Protein AF-A0A0P8AH97-F1 (afdb_monomer_lite)

pLDDT: mean 89.98, std 9.42, range [43.47, 98.31]

Foldseek 3Di:
DAWPDWDWAQEDAAFDWTKTKTFGDLVDDFAKKKKFKDLQKDWPDWPQWDWDDPDSGIIMTGDGPGGGITMTIIGGHDDPDQKDKMKMKMFTDDPNDTDDIDIDIHMHGYKDKDFPDFDQEWEWEDDPPDIDIDPFGEMEIDTDAAKEKEKAFDPPFPKGWDQDPLVVVLVVQLLVLLLVLLVVCCVVCVVCVVVSVQSNDPPPDPVCVVVVVVVVVVVCVPDVVSVVSSVVSNVVSCVVSVVSCVVQPVVLVVVQVVLCPDPRYHYDDSRIKIKAEQDWTKTWMWMWMAGPVRHTDDIDIHIHTYHYPHTDMDGPSSSYDYDDD

Sequence (325 aa):
MNILKKYLAPWAIPNENIPLNIVWNPNEEIQEIILIKPENLNIKEVFNSSYTIENDTTVKFKNFESNGYFSVELISKEIEKTEKKCDIVLEFKKDNISIEKINLSTKILRPKLELINVPENIKIIKFGDDFKVENPIRLKYKGAGEIYVQAKTSQSSELQIEIPAEISEVLIKFKSDFEMCLEELKPKYPQYEKLFVSLGNEIPSLDNIESELDVYSKIFENDMAFTKDFSEKLTWAITRNYAMLDDYIITPFIEFIRSAPIRAVRLMNPIWHVNFFKAPKFLNLKIEYYDSLNNIYEPLEISTKLSGDIEDTIDLFKLFEWETA

Radius of gyration: 27.91 Å; chains: 1; bounding box: 54×60×76 Å

Structure (mmCIF, N/CA/C/O backbone):
data_AF-A0A0P8AH97-F1
#
_entry.id   AF-A0A0P8AH97-F1
#
loop_
_atom_site.group_PDB
_atom_site.id
_atom_site.type_symbol
_atom_site.label_atom_id
_atom_site.label_alt_id
_atom_site.label_comp_id
_atom_site.label_asym_id
_atom_site.label_entity_id
_atom_site.label_seq_id
_atom_site.pdbx_PDB_ins_code
_atom_site.Cartn_x
_atom_site.Cartn_y
_atom_site.Cartn_z
_atom_site.occupancy
_atom_site.B_iso_or_equiv
_atom_site.auth_seq_id
_atom_site.auth_comp_id
_atom_site.auth_asym_id
_atom_site.auth_atom_id
_atom_site.pdbx_PDB_model_num
ATOM 1 N N . MET A 1 1 ? -28.731 1.853 32.296 1.00 84.19 1 MET A N 1
ATOM 2 C CA . MET A 1 1 ? -28.367 3.189 31.773 1.00 84.19 1 MET A CA 1
ATOM 3 C C . MET A 1 1 ? -28.962 3.337 30.376 1.00 84.19 1 MET A C 1
ATOM 5 O O . MET A 1 1 ? -29.070 2.330 29.686 1.00 84.19 1 MET A O 1
ATOM 9 N N . ASN A 1 2 ? -29.381 4.521 29.929 1.00 90.25 2 ASN A N 1
ATOM 10 C CA . ASN A 1 2 ? -29.916 4.708 28.578 1.00 90.25 2 ASN A CA 1
ATOM 11 C C . ASN A 1 2 ? -28.831 5.177 27.591 1.00 90.25 2 ASN A C 1
ATOM 13 O O . ASN A 1 2 ? -28.490 6.362 27.523 1.00 90.25 2 ASN A O 1
ATOM 17 N N . ILE A 1 3 ? -28.307 4.232 26.806 1.00 94.12 3 ILE A N 1
ATOM 18 C CA . ILE A 1 3 ? -27.361 4.488 25.713 1.00 94.12 3 ILE A CA 1
ATOM 19 C C . ILE A 1 3 ? -28.131 4.918 24.464 1.00 94.12 3 ILE A C 1
ATOM 21 O O . ILE A 1 3 ? -28.921 4.153 23.917 1.00 94.12 3 ILE A O 1
ATOM 25 N N . LEU A 1 4 ? -27.847 6.126 23.979 1.00 95.00 4 LEU A N 1
ATOM 26 C CA . LEU A 1 4 ? -28.491 6.700 22.796 1.00 95.00 4 LEU A CA 1
ATOM 27 C C . LEU A 1 4 ? -27.772 6.294 21.506 1.00 95.00 4 LEU A C 1
ATOM 29 O O . LEU A 1 4 ? -28.410 5.991 20.500 1.00 95.00 4 LEU A O 1
ATOM 33 N N . LYS A 1 5 ? -26.433 6.283 21.526 1.00 96.19 5 LYS A N 1
ATOM 34 C CA . LYS A 1 5 ? -25.607 5.896 20.378 1.00 96.19 5 LYS A CA 1
ATOM 35 C C . LYS A 1 5 ? -24.348 5.191 20.853 1.00 96.19 5 LYS A C 1
ATOM 37 O O . LYS A 1 5 ? -23.717 5.602 21.821 1.00 96.19 5 LYS A O 1
ATOM 42 N N . LYS A 1 6 ? -23.960 4.154 20.121 1.00 96.38 6 LYS A N 1
ATOM 43 C CA . LYS A 1 6 ? -22.669 3.488 20.267 1.00 96.38 6 LYS A CA 1
ATOM 44 C C . LYS A 1 6 ? -22.073 3.249 18.892 1.00 96.38 6 LYS A C 1
ATOM 46 O O . LYS A 1 6 ? -22.785 2.840 17.975 1.00 96.38 6 LYS A O 1
ATOM 51 N N . TYR A 1 7 ? -20.788 3.516 18.754 1.00 97.75 7 TYR A N 1
ATOM 52 C CA . TYR A 1 7 ? -20.044 3.271 17.533 1.00 97.75 7 TYR A CA 1
ATOM 53 C C . TYR A 1 7 ? -18.635 2.820 17.886 1.00 97.75 7 TYR A C 1
ATOM 55 O O . TYR A 1 7 ? -17.970 3.450 18.698 1.00 97.75 7 TYR A O 1
ATOM 63 N N . LEU A 1 8 ? -18.203 1.738 17.257 1.00 98.06 8 LEU A N 1
ATOM 64 C CA . LEU A 1 8 ? -16.821 1.294 17.211 1.00 98.06 8 LEU A CA 1
ATOM 65 C C . LEU A 1 8 ? -16.533 1.008 15.743 1.00 98.06 8 LEU A C 1
ATOM 67 O O . LEU A 1 8 ? -17.352 0.343 15.101 1.00 98.06 8 LEU A O 1
ATOM 71 N N . ALA A 1 9 ? -15.404 1.490 15.223 1.00 97.56 9 ALA A N 1
ATOM 72 C CA . ALA A 1 9 ? -14.989 1.127 13.874 1.00 97.56 9 ALA A CA 1
ATOM 73 C C . ALA A 1 9 ? -14.969 -0.411 13.736 1.00 97.56 9 ALA A C 1
ATOM 75 O O . ALA A 1 9 ? -14.326 -1.092 14.543 1.00 97.56 9 ALA A O 1
ATOM 76 N N . PRO A 1 10 ? -15.710 -0.988 12.771 1.00 96.31 10 PRO A N 1
ATOM 77 C CA . PRO A 1 10 ? -15.924 -2.435 12.701 1.00 96.31 10 PRO A CA 1
ATOM 78 C C . PRO A 1 10 ? -14.649 -3.197 12.335 1.00 96.31 10 PRO A C 1
ATOM 80 O O . PRO A 1 10 ? -14.507 -4.375 12.669 1.00 96.31 10 PRO A O 1
ATOM 83 N N . TRP A 1 11 ? -13.732 -2.519 11.653 1.00 95.38 11 TRP A N 1
ATOM 84 C CA . TRP A 1 11 ? -12.420 -3.011 11.292 1.00 95.38 11 TRP A CA 1
ATOM 85 C C . TRP A 1 11 ? -11.436 -1.847 11.159 1.00 95.38 11 TRP A C 1
ATOM 87 O O . TRP A 1 11 ? -11.860 -0.695 11.078 1.00 95.38 11 TRP A O 1
ATOM 97 N N . ALA A 1 12 ? -10.150 -2.179 11.157 1.00 94.38 12 ALA A N 1
ATOM 98 C CA . ALA A 1 12 ? -9.035 -1.277 10.901 1.00 94.38 12 ALA A CA 1
ATOM 99 C C . ALA A 1 12 ? -7.811 -2.078 10.435 1.00 94.38 12 ALA A C 1
ATOM 101 O O . ALA A 1 12 ? -7.717 -3.276 10.723 1.00 94.38 12 ALA A O 1
ATOM 102 N N . ILE A 1 13 ? -6.866 -1.436 9.759 1.00 92.25 13 ILE A N 1
ATOM 103 C CA . ILE A 1 13 ? -5.518 -1.988 9.550 1.00 92.25 13 ILE A CA 1
ATOM 104 C C . ILE A 1 13 ? -4.581 -1.596 10.714 1.00 92.25 13 ILE A C 1
ATOM 106 O O . ILE A 1 13 ? -4.941 -0.746 11.539 1.00 92.25 13 ILE A O 1
ATOM 110 N N . PRO A 1 14 ? -3.399 -2.229 10.868 1.00 92.38 14 PRO A N 1
ATOM 111 C CA . PRO A 1 14 ? -2.414 -1.806 11.859 1.00 92.38 14 PRO A CA 1
ATOM 112 C C . PRO A 1 14 ? -2.127 -0.306 11.783 1.00 92.38 14 PRO A C 1
ATOM 114 O O . PRO A 1 14 ? -2.090 0.274 10.702 1.00 92.38 14 PRO A O 1
ATOM 117 N N . ASN A 1 15 ? -1.933 0.329 12.937 1.00 92.69 15 ASN A N 1
ATOM 118 C CA . ASN A 1 15 ? -1.683 1.767 13.062 1.00 92.69 15 ASN A CA 1
ATOM 119 C C . ASN A 1 15 ? -2.793 2.719 12.559 1.00 92.69 15 ASN A C 1
ATOM 121 O O . ASN A 1 15 ? -2.646 3.934 12.681 1.00 92.69 15 ASN A O 1
ATOM 125 N N . GLU A 1 16 ? -3.930 2.208 12.081 1.00 94.31 16 GLU A N 1
ATOM 126 C CA . GLU A 1 16 ? -5.110 3.023 11.781 1.00 94.31 16 GLU A CA 1
ATOM 127 C C . GLU A 1 16 ? -5.851 3.414 13.071 1.00 94.31 16 GLU A C 1
ATOM 129 O O . GLU A 1 16 ? -5.896 2.646 14.042 1.00 94.31 16 GLU A O 1
ATOM 134 N N . ASN A 1 17 ? -6.459 4.605 13.083 1.00 96.38 17 ASN A N 1
ATOM 135 C CA . ASN A 1 17 ? -7.299 5.032 14.198 1.00 96.38 17 ASN A CA 1
ATOM 136 C C . ASN A 1 17 ? -8.592 4.211 14.223 1.00 96.38 17 ASN A C 1
ATOM 138 O O . ASN A 1 17 ? -9.322 4.114 13.239 1.00 96.38 17 ASN A O 1
ATOM 142 N N . ILE A 1 18 ? -8.923 3.694 15.398 1.00 97.75 18 ILE A N 1
ATOM 143 C CA . ILE A 1 18 ? -10.134 2.932 15.682 1.00 97.75 18 ILE A CA 1
ATOM 144 C C . ILE A 1 18 ? -10.993 3.795 16.612 1.00 97.75 18 ILE A C 1
ATOM 146 O O . ILE A 1 18 ? -10.861 3.708 17.839 1.00 97.75 18 ILE A O 1
ATOM 150 N N . PRO A 1 19 ? -11.859 4.660 16.061 1.00 98.00 19 PRO A N 1
ATOM 151 C CA . PRO A 1 19 ? -12.745 5.492 16.864 1.00 98.00 19 PRO A CA 1
ATOM 152 C C . PRO A 1 19 ? -13.776 4.648 17.622 1.00 98.00 19 PRO A C 1
ATOM 154 O O . PRO A 1 19 ? -14.489 3.824 17.035 1.00 98.00 19 PRO A O 1
ATOM 157 N N . LEU A 1 20 ? -13.890 4.909 18.923 1.00 98.19 20 LEU A N 1
ATOM 158 C CA . LEU A 1 20 ? -14.915 4.385 19.819 1.00 98.19 20 LEU A CA 1
ATOM 159 C C . LEU A 1 20 ? -15.681 5.559 20.435 1.00 98.19 20 LEU A C 1
ATOM 161 O O . LEU A 1 20 ? -15.135 6.306 21.239 1.00 98.19 20 LEU A O 1
ATOM 165 N N . ASN A 1 21 ? -16.957 5.694 20.076 1.00 97.75 21 ASN A N 1
ATOM 166 C CA . ASN A 1 21 ? -17.819 6.802 20.482 1.00 97.75 21 ASN A CA 1
ATOM 167 C C . ASN A 1 21 ? -19.069 6.275 21.183 1.00 97.75 21 ASN A C 1
ATOM 169 O O . ASN A 1 21 ? -19.801 5.455 20.616 1.00 97.75 21 ASN A O 1
ATOM 173 N N . ILE A 1 22 ? -19.361 6.795 22.374 1.00 97.31 22 ILE A N 1
ATOM 174 C CA . ILE A 1 22 ? -20.577 6.484 23.124 1.00 97.31 22 ILE A CA 1
ATOM 175 C C . ILE A 1 22 ? -21.309 7.773 23.490 1.00 97.31 22 ILE A C 1
ATOM 177 O O . ILE A 1 22 ? -20.708 8.743 23.943 1.00 97.31 22 ILE A O 1
ATOM 181 N N . VAL A 1 23 ? -22.628 7.759 23.309 1.00 97.00 23 VAL A N 1
ATOM 182 C CA . VAL A 1 23 ? -23.544 8.831 23.704 1.00 97.00 23 VAL A CA 1
ATOM 183 C C . VAL A 1 23 ? -24.626 8.233 24.592 1.00 97.00 23 VAL A C 1
ATOM 185 O O . VAL A 1 23 ? -25.231 7.215 24.238 1.00 97.00 23 VAL A O 1
ATOM 188 N N . TRP A 1 24 ? -24.906 8.879 25.716 1.00 96.62 24 TRP A N 1
ATOM 189 C CA . TRP A 1 24 ? -25.949 8.482 26.660 1.00 96.62 24 TRP A CA 1
ATOM 190 C C . TRP A 1 24 ? -26.834 9.659 27.043 1.00 96.62 24 TRP A C 1
ATOM 192 O O . TRP A 1 24 ? -26.559 10.805 26.693 1.00 96.62 24 TRP A O 1
ATOM 202 N N . ASN A 1 25 ? -27.927 9.366 27.744 1.00 95.62 25 ASN A N 1
ATOM 203 C CA . ASN A 1 25 ? -28.820 10.392 28.264 1.00 95.62 25 ASN A CA 1
ATOM 204 C C . ASN A 1 25 ? -28.074 11.310 29.259 1.00 95.62 25 ASN A C 1
ATOM 206 O O . ASN A 1 25 ? -27.685 10.826 30.320 1.00 95.62 25 ASN A O 1
ATOM 210 N N . PRO A 1 26 ? -27.931 12.624 28.996 1.00 94.00 26 PRO A N 1
ATOM 211 C CA . PRO A 1 26 ? -27.201 13.541 29.880 1.00 94.00 26 PRO A CA 1
ATOM 212 C C . PRO A 1 26 ? -27.801 13.704 31.285 1.00 94.00 26 PRO A C 1
ATOM 214 O O . PRO A 1 26 ? -27.145 14.250 32.168 1.00 94.00 26 PRO A O 1
ATOM 217 N N . ASN A 1 27 ? -29.036 13.243 31.512 1.00 93.69 27 ASN A N 1
ATOM 218 C CA . ASN A 1 27 ? -29.648 13.206 32.845 1.00 93.69 27 ASN A CA 1
ATOM 219 C C . ASN A 1 27 ? -29.139 12.036 33.708 1.00 93.69 27 ASN A C 1
ATOM 221 O O . ASN A 1 27 ? -29.416 11.984 34.905 1.00 93.69 27 ASN A O 1
ATOM 225 N N . GLU A 1 28 ? -28.422 11.082 33.114 1.00 90.69 28 GLU A N 1
ATOM 226 C CA . GLU A 1 28 ? -27.781 9.985 33.830 1.00 90.69 28 GLU A CA 1
ATOM 227 C C . GLU A 1 28 ? -26.340 10.373 34.160 1.00 90.69 28 GLU A C 1
ATOM 229 O O . GLU A 1 28 ? -25.501 10.566 33.280 1.00 90.69 28 GLU A O 1
ATOM 234 N N . GLU A 1 29 ? -26.065 10.534 35.449 1.00 89.56 29 GLU A N 1
ATOM 235 C CA . GLU A 1 29 ? -24.742 10.892 35.952 1.00 89.56 29 GLU A CA 1
ATOM 236 C C . GLU A 1 29 ? -23.811 9.675 35.965 1.00 89.56 29 GLU A C 1
ATOM 238 O O . GLU A 1 29 ? -24.148 8.632 36.534 1.00 89.56 29 GLU A O 1
ATOM 243 N N . ILE A 1 30 ? -22.629 9.830 35.366 1.00 92.56 30 ILE A N 1
ATOM 244 C CA . ILE A 1 30 ? -21.587 8.802 35.290 1.00 92.56 30 ILE A CA 1
ATOM 245 C C . ILE A 1 30 ? -20.315 9.361 35.900 1.00 92.56 30 ILE A C 1
ATOM 247 O O . ILE A 1 30 ? -19.886 10.461 35.561 1.00 92.56 30 ILE A O 1
ATOM 251 N N . GLN A 1 31 ? -19.701 8.585 36.787 1.00 94.62 31 GLN A N 1
ATOM 252 C CA . GLN A 1 31 ? -18.475 8.990 37.473 1.00 94.62 31 GLN A CA 1
ATOM 253 C C . GLN A 1 31 ? -17.234 8.343 36.858 1.00 94.62 31 GLN A C 1
ATOM 255 O O . GLN A 1 31 ? -16.161 8.945 36.848 1.00 94.62 31 GLN A O 1
ATOM 260 N N . GLU A 1 32 ? -17.367 7.114 36.355 1.00 96.88 32 GLU A N 1
ATOM 261 C CA . GLU A 1 32 ? -16.254 6.354 35.794 1.00 96.88 32 GLU A CA 1
ATOM 262 C C . GLU A 1 32 ? -16.728 5.495 34.617 1.00 96.88 32 GLU A C 1
ATOM 264 O O . GLU A 1 32 ? -17.797 4.881 34.665 1.00 96.88 32 GLU A O 1
ATOM 269 N N . ILE A 1 33 ? -15.904 5.433 33.572 1.00 97.62 33 ILE A N 1
ATOM 270 C CA . ILE A 1 33 ? -15.999 4.421 32.516 1.00 97.62 33 ILE A CA 1
ATOM 271 C C . ILE A 1 33 ? -14.733 3.571 32.584 1.00 97.62 33 ILE A C 1
ATOM 273 O O . ILE A 1 33 ? -13.628 4.108 32.652 1.00 97.62 33 ILE A O 1
ATOM 277 N N . ILE A 1 34 ? -14.881 2.251 32.552 1.00 98.19 34 ILE A N 1
ATOM 278 C CA . ILE A 1 34 ? -13.768 1.305 32.462 1.00 98.19 34 ILE A CA 1
ATOM 279 C C . ILE A 1 34 ? -13.788 0.662 31.082 1.00 98.19 34 ILE A C 1
ATOM 281 O O . ILE A 1 34 ? -14.766 0.022 30.703 1.00 98.19 34 ILE A O 1
ATOM 285 N N . LEU A 1 35 ? -12.692 0.810 30.347 1.00 98.31 35 LEU A N 1
ATOM 286 C CA . LEU A 1 35 ? -12.433 0.103 29.102 1.00 98.31 35 LEU A CA 1
ATOM 287 C C . LEU A 1 35 ? -11.550 -1.106 29.380 1.00 98.31 35 LEU A C 1
ATOM 289 O O . LEU A 1 35 ? -10.422 -0.957 29.848 1.00 98.31 35 LEU A O 1
ATOM 293 N N . ILE A 1 36 ? -12.042 -2.283 29.013 1.00 98.31 36 ILE A N 1
ATOM 294 C CA . ILE A 1 36 ? -11.257 -3.511 28.943 1.00 98.31 36 ILE A CA 1
ATOM 295 C C . ILE A 1 36 ? -11.021 -3.810 27.463 1.00 98.31 36 ILE A C 1
ATOM 297 O O . ILE A 1 36 ? -11.970 -3.985 26.695 1.00 98.31 36 ILE A O 1
ATOM 301 N N . LYS A 1 37 ? -9.754 -3.841 27.062 1.00 96.81 37 LYS A N 1
ATOM 302 C CA . LYS A 1 37 ? -9.285 -4.033 25.687 1.00 96.81 37 LYS A CA 1
ATOM 303 C C . LYS A 1 37 ? -8.206 -5.122 25.641 1.00 96.81 37 LYS A C 1
AT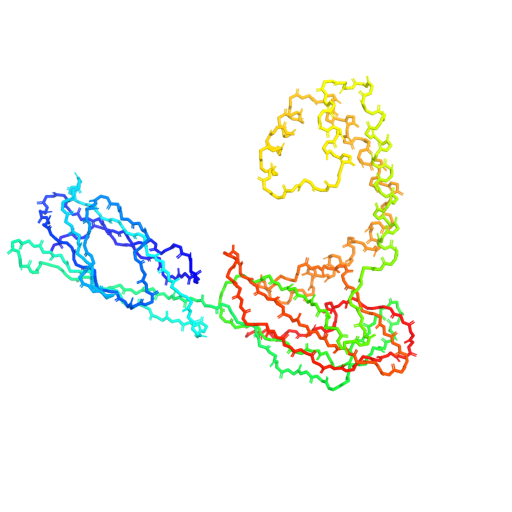OM 305 O O . LYS A 1 37 ? -7.525 -5.341 26.641 1.00 96.81 37 LYS A O 1
ATOM 310 N N . PRO A 1 38 ? -7.991 -5.786 24.495 1.00 95.69 38 PRO A N 1
ATOM 311 C CA . PRO A 1 38 ? -6.844 -6.668 24.331 1.00 95.69 38 PRO A CA 1
ATOM 312 C C . PRO A 1 38 ? -5.535 -5.863 24.284 1.00 95.69 38 PRO A C 1
ATOM 314 O O . PRO A 1 38 ? -5.518 -4.701 23.874 1.00 95.69 38 PRO A O 1
ATOM 317 N N . GLU A 1 39 ? -4.423 -6.507 24.640 1.00 93.00 39 GLU A N 1
ATOM 318 C CA . GLU A 1 39 ? -3.085 -5.891 24.733 1.00 93.00 39 GLU A CA 1
ATOM 319 C C . GLU A 1 39 ? -2.587 -5.271 23.416 1.00 93.00 39 GLU A C 1
ATOM 321 O O . GLU A 1 39 ? -1.776 -4.348 23.414 1.00 93.00 39 GLU A O 1
ATOM 326 N N . ASN A 1 40 ? -3.074 -5.755 22.269 1.00 91.44 40 ASN A N 1
ATOM 327 C CA . ASN A 1 40 ? -2.673 -5.228 20.963 1.00 91.44 40 ASN A CA 1
ATOM 328 C C . ASN A 1 40 ? -3.361 -3.909 20.586 1.00 91.44 40 ASN A C 1
ATOM 330 O O . ASN A 1 40 ? -3.025 -3.358 19.542 1.00 91.44 40 ASN A O 1
ATOM 334 N N . LEU A 1 41 ? -4.313 -3.418 21.383 1.00 95.88 41 LEU A N 1
ATOM 335 C CA . LEU A 1 41 ? -4.916 -2.099 21.205 1.00 95.88 41 LEU A CA 1
ATOM 336 C C . LEU A 1 41 ? -4.342 -1.135 22.233 1.00 95.88 41 LEU A C 1
ATOM 338 O O . LEU A 1 41 ? -4.262 -1.478 23.406 1.00 95.88 41 LEU A O 1
ATOM 342 N N . ASN A 1 42 ? -3.996 0.081 21.830 1.00 96.00 42 ASN A N 1
ATOM 343 C CA . ASN A 1 42 ? -3.519 1.139 22.720 1.00 96.00 42 ASN A CA 1
ATOM 344 C C 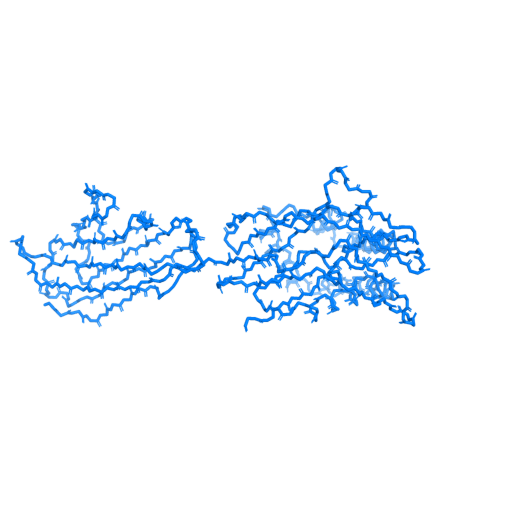. ASN A 1 42 ? -4.420 2.362 22.623 1.00 96.00 42 ASN A C 1
ATOM 346 O O . ASN A 1 42 ? -5.090 2.558 21.613 1.00 96.00 42 ASN A O 1
ATOM 350 N N . ILE A 1 43 ? -4.430 3.171 23.680 1.00 96.69 43 ILE A N 1
ATOM 351 C CA . ILE A 1 43 ? -5.069 4.484 23.641 1.00 96.69 43 ILE A CA 1
ATOM 352 C C . ILE A 1 43 ? -4.163 5.408 22.837 1.00 96.69 43 ILE A C 1
ATOM 354 O O . ILE A 1 43 ? -2.990 5.553 23.180 1.00 96.69 43 ILE A O 1
ATOM 358 N N . LYS A 1 44 ? -4.704 6.007 21.781 1.00 96.56 44 LYS A N 1
ATOM 359 C CA . LYS A 1 44 ? -4.031 7.066 21.035 1.00 96.56 44 LYS A CA 1
ATOM 360 C C . LYS A 1 44 ? -4.433 8.427 21.584 1.00 96.56 44 LYS A C 1
ATOM 362 O O . LYS A 1 44 ? -3.577 9.221 21.954 1.00 96.56 44 LYS A O 1
ATOM 367 N N . GLU A 1 45 ? -5.737 8.659 21.676 1.00 97.25 45 GLU A N 1
ATOM 368 C CA . GLU A 1 45 ? -6.300 9.938 22.092 1.00 97.25 45 GLU A CA 1
ATOM 369 C C . GLU A 1 45 ? -7.614 9.725 22.840 1.00 97.25 45 GLU A C 1
ATOM 371 O O . GLU A 1 45 ? -8.335 8.755 22.600 1.00 97.25 45 GLU A O 1
ATOM 376 N N . VAL A 1 46 ? -7.911 10.618 23.779 1.00 97.31 46 VAL A N 1
ATOM 377 C CA . VAL A 1 46 ? -9.118 10.579 24.604 1.00 97.31 46 VAL A CA 1
ATOM 378 C C . VAL A 1 46 ? -9.766 11.946 24.556 1.00 97.31 46 VAL A C 1
ATOM 380 O O . VAL A 1 46 ? -9.106 12.952 24.796 1.00 97.31 46 VAL A O 1
ATOM 383 N N . PHE A 1 47 ? -11.071 11.968 24.312 1.00 96.50 47 PHE A N 1
ATOM 384 C CA . PHE A 1 47 ? -11.856 13.190 24.289 1.00 96.50 47 PHE A CA 1
ATOM 385 C C . PHE A 1 47 ? -12.844 13.209 25.450 1.00 96.50 47 PHE A C 1
ATOM 387 O O . PHE A 1 47 ? -13.421 12.180 25.821 1.00 96.50 47 PHE A O 1
ATOM 394 N N . ASN A 1 48 ? -13.079 14.407 25.990 1.00 94.75 48 ASN A N 1
ATOM 395 C CA . ASN A 1 48 ? -14.087 14.668 27.016 1.00 94.75 48 ASN A CA 1
ATOM 396 C C . ASN A 1 48 ? -13.860 13.917 28.345 1.00 94.75 48 ASN A C 1
ATOM 398 O O . ASN A 1 48 ? -14.803 13.718 29.106 1.00 94.75 48 ASN A O 1
ATOM 402 N N . SER A 1 49 ? -12.638 13.457 28.630 1.00 96.12 49 SER A N 1
ATOM 403 C CA . SER A 1 49 ? -12.290 12.850 29.920 1.00 96.12 49 SER A CA 1
ATOM 404 C C . SER A 1 49 ? -10.783 12.816 30.160 1.00 96.12 49 SER A C 1
ATOM 406 O O . SER A 1 49 ? -9.982 12.774 29.229 1.00 96.12 49 SER A O 1
ATOM 408 N N . SER A 1 50 ? -10.409 12.764 31.435 1.00 95.81 50 SER A N 1
ATOM 409 C CA . SER A 1 50 ? -9.078 12.329 31.867 1.00 95.81 50 SER A CA 1
ATOM 410 C C . SER A 1 50 ? -9.035 10.806 32.006 1.00 95.81 50 SER A C 1
ATOM 412 O O . SER A 1 50 ? -10.061 10.184 32.301 1.00 95.81 50 SER A O 1
ATOM 414 N N . TYR A 1 51 ? -7.861 10.193 31.841 1.00 97.25 51 TYR A N 1
ATOM 415 C CA . TYR A 1 51 ? -7.726 8.741 31.935 1.00 97.25 51 TYR A CA 1
ATOM 416 C C . TYR A 1 51 ? -6.490 8.291 32.710 1.00 97.25 51 TYR A C 1
ATOM 418 O O . TYR A 1 51 ? -5.484 8.992 32.798 1.00 97.25 51 TYR A O 1
ATOM 426 N N . THR A 1 52 ? -6.576 7.078 33.249 1.00 97.00 52 THR A N 1
ATOM 427 C CA . THR A 1 52 ? -5.469 6.363 33.886 1.00 97.00 52 THR A CA 1
ATOM 428 C C . THR A 1 52 ? -5.436 4.931 33.374 1.00 97.00 52 THR A C 1
ATOM 430 O O . THR A 1 52 ? -6.458 4.240 33.383 1.00 97.00 52 THR A O 1
ATOM 433 N N . ILE A 1 53 ? -4.262 4.475 32.950 1.00 95.56 53 ILE A N 1
ATOM 434 C CA . ILE A 1 53 ? -4.024 3.083 32.564 1.00 95.56 53 ILE A CA 1
ATOM 435 C C . ILE A 1 53 ? -3.726 2.297 33.843 1.00 95.56 53 ILE A C 1
ATOM 437 O O . ILE A 1 53 ? -2.736 2.577 34.514 1.00 95.56 53 ILE A O 1
ATOM 441 N N . GLU A 1 54 ? -4.584 1.341 34.202 1.00 94.31 54 GLU A N 1
ATOM 442 C CA . GLU A 1 54 ? -4.326 0.469 35.358 1.00 94.31 54 GLU A CA 1
ATOM 443 C C . GLU A 1 54 ? -3.350 -0.652 35.008 1.00 94.31 54 GLU A C 1
ATOM 445 O O . GLU A 1 54 ? -2.521 -1.042 35.825 1.00 94.31 54 GLU A O 1
ATOM 450 N N . ASN A 1 55 ? -3.481 -1.188 33.796 1.00 94.44 55 ASN A N 1
ATOM 451 C CA . ASN A 1 55 ? -2.611 -2.197 33.203 1.00 94.44 55 ASN A CA 1
ATOM 452 C C . ASN A 1 55 ? -2.818 -2.213 31.678 1.00 94.44 55 ASN A C 1
ATOM 454 O O . ASN A 1 55 ? -3.669 -1.493 31.152 1.00 94.44 55 ASN A O 1
ATOM 458 N N . ASP A 1 56 ? -2.099 -3.082 30.969 1.00 92.19 56 ASP A N 1
ATOM 459 C CA . ASP A 1 56 ? -2.122 -3.157 29.501 1.00 92.19 56 ASP A CA 1
ATOM 460 C C . ASP A 1 56 ? -3.508 -3.436 28.896 1.00 92.19 56 ASP A C 1
ATOM 462 O O . ASP A 1 56 ? -3.755 -3.129 27.728 1.00 92.19 56 ASP A O 1
ATOM 466 N N . THR A 1 57 ? -4.450 -3.965 29.676 1.00 96.38 57 THR A N 1
ATOM 467 C CA . THR A 1 57 ? -5.801 -4.310 29.208 1.00 96.38 57 THR A CA 1
ATOM 468 C C . THR A 1 57 ? -6.889 -3.396 29.753 1.00 96.38 57 THR A C 1
ATOM 470 O O . THR A 1 57 ? -7.970 -3.349 29.178 1.00 96.38 57 THR A O 1
ATOM 473 N N . THR A 1 58 ? -6.632 -2.658 30.835 1.00 97.75 58 THR A N 1
ATOM 474 C CA . THR A 1 58 ? -7.668 -1.931 31.580 1.00 97.75 58 THR A CA 1
ATOM 475 C C . THR A 1 58 ? -7.338 -0.448 31.690 1.00 97.75 58 THR A C 1
ATOM 477 O O . THR A 1 58 ? -6.299 -0.062 32.228 1.00 97.75 58 THR A O 1
ATOM 480 N N . VAL A 1 59 ? -8.255 0.395 31.215 1.00 97.94 59 VAL A N 1
ATOM 481 C CA . VAL A 1 59 ? -8.144 1.858 31.256 1.00 97.94 59 VAL A CA 1
ATOM 482 C C . VAL A 1 59 ? -9.378 2.442 31.930 1.00 97.94 59 VAL A C 1
ATOM 484 O O . VAL A 1 59 ? -10.503 2.058 31.612 1.00 97.94 59 VAL A O 1
ATOM 487 N N . LYS A 1 60 ? -9.172 3.379 32.853 1.00 98.06 60 LYS A N 1
ATOM 488 C CA . LYS A 1 60 ? -10.241 4.090 33.559 1.00 98.06 60 LYS A CA 1
ATOM 489 C C . LYS A 1 60 ? -10.332 5.527 33.080 1.00 98.06 60 LYS A C 1
ATOM 491 O O . LYS A 1 60 ? -9.307 6.195 32.983 1.00 98.06 60 LYS A O 1
ATOM 496 N N . PHE A 1 61 ? -11.551 6.001 32.861 1.00 97.75 61 PHE A N 1
ATOM 497 C CA . PHE A 1 61 ? -11.864 7.362 32.434 1.00 97.75 61 PHE A CA 1
ATOM 498 C C . PHE A 1 61 ? -12.714 8.058 33.492 1.00 97.75 61 PHE A C 1
ATOM 500 O O . PHE A 1 61 ? -13.683 7.476 33.985 1.00 97.75 61 PHE A O 1
ATOM 507 N N . LYS A 1 62 ? -12.334 9.289 33.846 1.00 96.25 62 LYS A N 1
ATOM 508 C CA . LYS A 1 62 ? -12.962 10.127 34.883 1.00 96.25 62 LYS A CA 1
ATOM 509 C C . LYS A 1 62 ? -12.918 11.603 34.496 1.00 96.25 62 LYS A C 1
ATOM 511 O O . LYS A 1 62 ? -12.218 11.981 33.558 1.00 96.25 62 LYS A O 1
ATOM 516 N N . ASN A 1 63 ? -13.578 12.442 35.297 1.00 94.56 63 ASN A N 1
ATOM 517 C CA . ASN A 1 63 ? -13.600 13.901 35.142 1.00 94.56 63 ASN A CA 1
ATOM 518 C C . ASN A 1 63 ? -14.098 14.300 33.745 1.00 94.56 63 ASN A C 1
ATOM 520 O O . ASN A 1 63 ? -13.372 14.918 32.970 1.00 94.56 63 ASN A O 1
ATOM 524 N N . PHE A 1 64 ? -15.314 13.869 33.409 1.00 95.19 64 PHE A N 1
ATOM 525 C CA . PHE A 1 64 ? -15.925 14.185 32.122 1.00 95.19 64 PHE A CA 1
ATOM 526 C C . PHE A 1 64 ? -16.216 15.686 32.032 1.00 95.19 64 PHE A C 1
ATOM 528 O O . PHE A 1 64 ? -16.876 16.230 32.917 1.00 95.19 64 PHE A O 1
ATOM 535 N N . GLU A 1 65 ? -15.735 16.352 30.979 1.00 94.19 65 GLU A N 1
ATOM 536 C CA . GLU A 1 65 ? -15.933 17.802 30.803 1.00 94.19 65 GLU A CA 1
ATOM 537 C C . GLU A 1 65 ? -17.402 18.125 30.491 1.00 94.19 65 GLU A C 1
ATOM 539 O O . GLU A 1 65 ? -17.946 19.127 30.947 1.00 94.19 65 GLU A O 1
ATOM 544 N N . SER A 1 66 ? -18.059 17.240 29.739 1.00 93.19 66 SER A N 1
ATOM 545 C CA . SER A 1 66 ? -19.477 17.286 29.388 1.00 93.19 66 SER A CA 1
ATOM 546 C C . SER A 1 66 ? -20.137 15.932 29.649 1.00 93.19 66 SER A C 1
ATOM 548 O O . SER A 1 66 ? -19.679 14.904 29.153 1.00 93.19 66 SER A O 1
ATOM 550 N N . ASN A 1 67 ? -21.246 15.901 30.393 1.00 93.12 67 ASN A N 1
ATOM 551 C CA . ASN A 1 67 ? -21.995 14.656 30.583 1.00 93.12 67 ASN A CA 1
ATOM 552 C C . ASN A 1 67 ? -22.757 14.260 29.303 1.00 93.12 67 ASN A C 1
ATOM 554 O O . ASN A 1 67 ? -23.232 15.121 28.563 1.00 93.12 67 ASN A O 1
ATOM 558 N N . GLY A 1 68 ? -22.924 12.958 29.064 1.00 94.69 68 GLY A N 1
ATOM 559 C CA . GLY A 1 68 ? -23.682 12.422 27.925 1.00 94.69 68 GLY A CA 1
ATOM 560 C C . GLY A 1 68 ? -22.840 11.959 26.733 1.00 94.69 68 GLY A C 1
ATOM 561 O O . GLY A 1 68 ? -23.406 11.428 25.778 1.00 94.69 68 GLY A O 1
ATOM 562 N N . TYR A 1 69 ? -21.515 12.131 26.763 1.00 95.56 69 TYR A N 1
ATOM 563 C CA . TYR A 1 69 ? -20.631 11.783 25.649 1.00 95.56 69 TYR A CA 1
ATOM 564 C C . TYR A 1 69 ? -19.266 11.268 26.113 1.00 95.56 69 TYR A C 1
ATOM 566 O O . TYR A 1 69 ? -18.696 11.753 27.083 1.00 95.56 69 TYR A O 1
ATOM 574 N N . PHE A 1 70 ? -18.708 10.304 25.390 1.00 96.00 70 PHE A N 1
ATOM 575 C CA . PHE A 1 70 ? -17.341 9.828 25.573 1.00 96.00 70 PHE A CA 1
ATOM 576 C C . PHE A 1 70 ? -16.784 9.358 24.234 1.00 96.00 70 PHE A C 1
ATOM 578 O O . PHE A 1 70 ? -17.477 8.666 23.479 1.00 96.00 70 PHE A O 1
ATOM 585 N N . SER A 1 71 ? -15.528 9.706 23.961 1.00 96.94 71 SER A N 1
ATOM 586 C CA . SER A 1 71 ? -14.820 9.226 22.783 1.00 96.94 71 SER A CA 1
ATOM 587 C C . SER A 1 71 ? -13.364 8.921 23.094 1.00 96.94 71 SER A C 1
ATOM 589 O O . SER A 1 71 ? -12.702 9.625 23.858 1.00 96.94 71 SER A O 1
ATOM 591 N N . VAL A 1 72 ? -12.883 7.841 22.494 1.00 98.12 72 VAL A N 1
ATOM 592 C CA . VAL A 1 72 ? -11.496 7.406 22.563 1.00 98.12 72 VAL A CA 1
ATOM 593 C C . VAL A 1 72 ? -11.077 6.878 21.200 1.00 98.12 72 VAL A C 1
ATOM 595 O O . VAL A 1 72 ? -11.796 6.098 20.570 1.00 98.12 72 VAL A O 1
ATOM 598 N N . GLU A 1 73 ? -9.905 7.297 20.747 1.00 98.12 73 GLU A N 1
ATOM 599 C CA . GLU A 1 73 ? -9.244 6.701 19.598 1.00 98.12 73 GLU A CA 1
ATOM 600 C C . GLU A 1 73 ? -8.309 5.601 20.076 1.00 98.12 73 GLU A C 1
ATOM 602 O O . GLU A 1 73 ? -7.397 5.826 20.879 1.00 98.12 73 GLU A O 1
ATOM 607 N N . LEU A 1 74 ? -8.541 4.393 19.572 1.00 97.81 74 LEU A N 1
ATOM 608 C CA . LEU A 1 74 ? -7.640 3.272 19.777 1.00 97.81 74 LEU A CA 1
ATOM 609 C C . LEU A 1 74 ? -6.731 3.126 18.560 1.00 97.81 74 LEU A C 1
ATOM 611 O O . LEU A 1 74 ? -7.109 3.472 17.448 1.00 97.81 74 LEU A O 1
ATOM 615 N N . ILE A 1 75 ? -5.544 2.574 18.760 1.00 96.56 75 ILE A N 1
ATOM 616 C CA . ILE A 1 75 ? -4.637 2.200 17.676 1.00 96.56 75 ILE A CA 1
ATOM 617 C C . ILE A 1 75 ? -4.175 0.769 17.897 1.00 96.56 75 ILE A C 1
ATOM 619 O O . ILE A 1 75 ? -3.901 0.363 19.032 1.00 96.56 75 ILE A O 1
ATOM 623 N N . SER A 1 76 ? -4.122 -0.020 16.829 1.00 94.50 76 SER A N 1
ATOM 624 C CA . SER A 1 76 ? -3.638 -1.395 16.915 1.00 94.50 76 SER A CA 1
ATOM 625 C C . SER A 1 76 ? -2.152 -1.490 16.584 1.00 94.50 76 SER A C 1
ATOM 627 O O . SER A 1 76 ? -1.674 -0.838 15.660 1.00 94.50 76 SER A O 1
ATOM 629 N N . LYS A 1 77 ? -1.424 -2.314 17.345 1.00 85.50 77 LYS A N 1
ATOM 630 C CA . LYS A 1 77 ? -0.072 -2.763 16.983 1.00 85.50 77 LYS A CA 1
ATOM 631 C C . LYS A 1 77 ? -0.140 -3.794 15.854 1.00 85.50 77 LYS A C 1
ATOM 633 O O . LYS A 1 77 ? -1.201 -4.366 15.593 1.00 85.50 77 LYS A O 1
ATOM 638 N N . GLU A 1 78 ? 1.011 -4.065 15.242 1.00 79.81 78 GLU A N 1
ATOM 639 C CA . GLU A 1 78 ? 1.160 -5.119 14.240 1.00 79.81 78 GLU A CA 1
ATOM 640 C C . GLU A 1 78 ? 0.609 -6.464 14.747 1.00 79.81 78 GLU A C 1
ATOM 642 O O . GLU A 1 78 ? 0.763 -6.838 15.914 1.00 79.81 78 GLU A O 1
ATOM 647 N N . ILE A 1 79 ? -0.071 -7.184 13.855 1.00 86.25 79 ILE A N 1
ATOM 648 C CA . ILE A 1 79 ? -0.604 -8.524 14.105 1.00 86.25 79 ILE A CA 1
ATOM 649 C C . ILE A 1 79 ? 0.073 -9.518 13.164 1.00 86.25 79 ILE A C 1
ATOM 651 O O . ILE A 1 79 ? 0.326 -9.208 12.012 1.00 86.25 79 ILE A O 1
ATOM 655 N N . GLU A 1 80 ? 0.339 -10.744 13.605 1.00 84.56 80 GLU A N 1
ATOM 656 C CA . GLU A 1 80 ? 0.961 -11.740 12.716 1.00 84.56 80 GLU A CA 1
ATOM 657 C C . GLU A 1 80 ? -0.022 -12.288 11.670 1.00 84.56 80 GLU A C 1
ATOM 659 O O . GLU A 1 80 ? 0.341 -12.566 10.527 1.00 84.56 80 GLU A O 1
ATOM 664 N N . LYS A 1 81 ? -1.291 -12.440 12.056 1.00 89.12 81 LYS A N 1
ATOM 665 C CA . LYS A 1 81 ? -2.349 -13.022 11.218 1.00 89.12 81 LYS A CA 1
ATOM 666 C C . LYS A 1 81 ? -2.965 -11.974 10.296 1.00 89.12 81 LYS A C 1
ATOM 668 O O . LYS A 1 81 ? -2.961 -10.796 10.618 1.00 89.12 81 LYS A O 1
ATOM 673 N N . THR A 1 82 ? -3.581 -12.420 9.202 1.00 91.12 82 THR A N 1
ATOM 674 C CA . THR A 1 82 ? -4.320 -11.546 8.271 1.00 91.12 82 THR A CA 1
ATOM 675 C C . THR A 1 82 ? -5.597 -10.958 8.871 1.00 91.12 82 THR A C 1
ATOM 677 O O . THR A 1 82 ? -6.113 -9.962 8.379 1.00 91.12 82 THR A O 1
ATOM 680 N N . GLU A 1 83 ? -6.127 -11.574 9.929 1.00 93.69 83 GLU A N 1
ATOM 681 C CA . GLU A 1 83 ? -7.281 -11.080 10.676 1.00 93.69 83 GLU A CA 1
ATOM 682 C C . GLU A 1 83 ? -7.125 -11.420 12.163 1.00 93.69 83 GLU A C 1
ATOM 684 O O . GLU A 1 83 ? -6.783 -12.551 12.531 1.00 93.69 83 GLU A O 1
ATOM 689 N N . LYS A 1 84 ? -7.422 -10.449 13.029 1.00 94.19 84 LYS A N 1
ATOM 690 C CA . LYS A 1 84 ? -7.534 -10.638 14.477 1.00 94.19 84 LYS A CA 1
ATOM 691 C C . LYS A 1 84 ? -8.775 -9.927 15.010 1.00 94.19 84 LYS A C 1
ATOM 693 O O . LYS A 1 84 ? -8.855 -8.700 14.998 1.00 94.19 84 LYS A O 1
ATOM 698 N N . LYS A 1 85 ? -9.728 -10.696 15.541 1.00 95.62 85 LYS A N 1
ATOM 699 C CA . LYS A 1 85 ? -10.871 -10.145 16.278 1.00 95.62 85 LYS A CA 1
ATOM 700 C C . LYS A 1 85 ? -10.401 -9.584 17.624 1.00 95.62 85 LYS A C 1
ATOM 702 O O . LYS A 1 85 ? -9.669 -10.254 18.351 1.00 95.62 85 LYS A O 1
ATOM 707 N N . CYS A 1 86 ? -10.837 -8.374 17.942 1.00 96.19 86 CYS A N 1
ATOM 708 C CA . CYS A 1 86 ? -10.542 -7.672 19.183 1.00 96.19 86 CYS A CA 1
ATOM 709 C C . CYS A 1 86 ? -11.856 -7.333 19.886 1.00 96.19 86 CYS A C 1
ATOM 711 O O . CYS A 1 86 ? -12.605 -6.469 19.428 1.00 96.19 86 CYS A O 1
ATOM 713 N N . ASP A 1 87 ? -12.134 -8.031 20.983 1.00 97.50 87 ASP A N 1
ATOM 714 C CA . ASP A 1 87 ? -13.316 -7.793 21.805 1.00 97.50 87 ASP A CA 1
ATOM 715 C C . ASP A 1 87 ? -13.007 -6.727 22.862 1.00 97.50 87 ASP A C 1
ATOM 717 O O . ASP A 1 87 ? -11.979 -6.777 23.534 1.00 97.50 87 ASP A O 1
ATOM 721 N N . ILE A 1 88 ? -13.895 -5.745 22.979 1.00 97.69 88 ILE A N 1
ATOM 722 C CA . ILE A 1 88 ? -13.777 -4.597 23.872 1.00 97.69 88 ILE A CA 1
ATOM 723 C C . ILE A 1 88 ? -14.993 -4.569 24.787 1.00 97.69 88 ILE A C 1
ATOM 725 O O . ILE A 1 88 ? -16.124 -4.799 24.357 1.00 97.69 88 ILE A O 1
ATOM 729 N N . VAL A 1 89 ? -14.769 -4.229 26.049 1.00 98.19 89 VAL A N 1
ATOM 730 C CA . VAL A 1 89 ? -15.833 -4.069 27.032 1.00 98.19 89 VAL A CA 1
ATOM 731 C C . VAL A 1 89 ? -15.763 -2.674 27.628 1.00 98.19 89 VAL A C 1
ATOM 733 O O . VAL 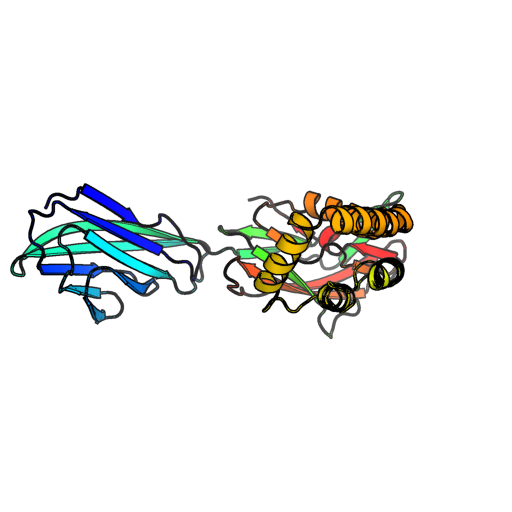A 1 89 ? -14.703 -2.241 28.069 1.00 98.19 89 VAL A O 1
ATOM 736 N N . LEU A 1 90 ? -16.903 -1.993 27.667 1.00 97.94 90 LEU A N 1
ATOM 737 C CA . LEU A 1 90 ? -17.091 -0.761 28.422 1.00 97.94 90 LEU A CA 1
ATOM 738 C C . LEU A 1 90 ? -17.986 -1.038 29.622 1.00 97.94 90 LEU A C 1
ATOM 740 O O . LEU A 1 90 ? -19.093 -1.551 29.461 1.00 97.94 90 LEU A O 1
ATOM 744 N N . GLU A 1 91 ? -17.520 -0.684 30.808 1.00 97.75 91 GLU A N 1
ATOM 745 C CA . GLU A 1 91 ? -18.286 -0.746 32.045 1.00 97.75 91 GLU A CA 1
ATOM 746 C C . GLU A 1 91 ? -18.504 0.670 32.578 1.00 97.75 91 GLU A C 1
ATOM 748 O O . GLU A 1 91 ? -17.547 1.405 32.814 1.00 97.75 91 GLU A O 1
ATOM 753 N N . PHE A 1 92 ? -19.762 1.052 32.768 1.00 97.31 92 PHE A N 1
ATOM 754 C CA . PHE A 1 92 ? -20.139 2.357 33.301 1.00 97.31 92 PHE A CA 1
ATOM 755 C C . PHE A 1 92 ? -20.411 2.227 34.789 1.00 97.31 92 PHE A C 1
ATOM 757 O O . PHE A 1 92 ? -21.137 1.321 35.214 1.00 97.31 92 PHE A O 1
ATOM 764 N N . LYS A 1 93 ? -19.858 3.148 35.578 1.00 96.19 93 LYS A N 1
ATOM 765 C CA . LYS A 1 93 ? -20.020 3.155 37.027 1.00 96.19 93 LYS A CA 1
ATOM 766 C C . LYS A 1 93 ? -20.577 4.465 37.555 1.00 96.19 93 LYS A C 1
ATOM 768 O O . LYS A 1 93 ? -20.181 5.561 37.146 1.00 96.19 93 LYS A O 1
ATOM 773 N N . LYS A 1 94 ? -21.455 4.309 38.541 1.00 94.50 94 LYS A N 1
ATOM 774 C CA . LYS A 1 94 ? -21.970 5.371 39.398 1.00 94.50 94 LYS A CA 1
ATOM 775 C C . LYS A 1 94 ? -21.845 4.913 40.847 1.00 94.50 94 LYS A C 1
ATOM 777 O O . LYS A 1 94 ? -22.247 3.799 41.166 1.00 94.50 94 LYS A O 1
ATOM 782 N N . ASP A 1 95 ? -21.247 5.739 41.698 1.00 92.38 95 ASP A N 1
ATOM 783 C CA . ASP A 1 95 ? -21.034 5.456 43.121 1.00 92.38 95 ASP A CA 1
ATOM 784 C C . ASP A 1 95 ? -20.303 4.120 43.356 1.00 92.38 95 ASP A C 1
ATOM 786 O O . ASP A 1 95 ? -20.663 3.327 44.223 1.00 92.38 95 ASP A O 1
ATOM 790 N N . ASN A 1 96 ? -19.279 3.844 42.535 1.00 89.19 96 ASN A N 1
ATOM 791 C CA . ASN A 1 96 ? -18.538 2.572 42.465 1.00 89.19 96 ASN A CA 1
ATOM 792 C C . ASN A 1 96 ? -19.360 1.324 42.088 1.00 89.19 96 ASN A C 1
ATOM 794 O O . ASN A 1 96 ? -18.810 0.220 42.063 1.00 89.19 96 ASN A O 1
ATOM 798 N N . ILE A 1 97 ? -20.635 1.473 41.735 1.00 93.19 97 ILE A N 1
ATOM 799 C CA . ILE A 1 97 ? -21.502 0.378 41.303 1.00 93.19 97 ILE A CA 1
ATOM 800 C C . ILE A 1 97 ? -21.555 0.352 39.776 1.00 93.19 97 ILE A C 1
ATOM 802 O O . ILE A 1 97 ? -21.741 1.379 39.125 1.00 93.19 97 ILE A O 1
ATOM 806 N N . SER A 1 98 ? -21.394 -0.843 39.210 1.00 93.38 98 SER A N 1
ATOM 807 C CA . SER A 1 98 ? -21.592 -1.105 37.783 1.00 93.38 98 SER A CA 1
ATOM 808 C C . SER A 1 98 ? -23.062 -0.911 37.416 1.00 93.38 98 SER A C 1
ATOM 810 O O . SER A 1 98 ? -23.922 -1.608 37.956 1.00 93.38 98 SER A O 1
ATOM 812 N N . ILE A 1 99 ? -23.358 0.035 36.524 1.00 95.44 99 ILE A N 1
ATOM 813 C CA . ILE A 1 99 ? -24.734 0.362 36.111 1.00 95.44 99 ILE A CA 1
ATOM 814 C C . ILE A 1 99 ? -25.060 -0.072 34.680 1.00 95.44 99 ILE A C 1
ATOM 816 O O . ILE A 1 99 ? -26.235 -0.157 34.328 1.00 95.44 99 ILE A O 1
ATOM 820 N N . GLU A 1 100 ? -24.043 -0.322 33.854 1.00 95.12 100 GLU A N 1
ATOM 821 C CA . GLU A 1 100 ? -24.195 -0.753 32.464 1.00 95.12 100 GLU A CA 1
ATOM 822 C C . GLU A 1 100 ? -22.901 -1.392 31.965 1.00 95.12 100 GLU A C 1
ATOM 824 O O . GLU A 1 100 ? -21.802 -0.949 32.313 1.00 95.12 100 GLU A O 1
ATOM 829 N N . LYS A 1 101 ? -23.028 -2.400 31.100 1.00 96.69 101 LYS A N 1
ATOM 830 C CA . LYS A 1 101 ? -21.889 -3.053 30.458 1.00 96.69 101 LYS A CA 1
ATOM 831 C C . LYS A 1 101 ? -22.160 -3.261 28.976 1.00 96.69 101 LYS A C 1
ATOM 833 O O . LYS A 1 101 ? -23.121 -3.928 28.601 1.00 96.69 101 LYS A O 1
ATOM 838 N N . ILE A 1 102 ? -21.278 -2.741 28.130 1.00 97.19 102 ILE A N 1
ATOM 839 C CA . ILE A 1 102 ? -21.381 -2.846 26.675 1.00 97.19 102 ILE A CA 1
ATOM 840 C C . ILE A 1 102 ? -20.226 -3.692 26.163 1.00 97.19 102 ILE A C 1
ATOM 842 O O . ILE A 1 102 ? -19.065 -3.368 26.393 1.00 97.19 102 ILE A O 1
ATOM 846 N N . ASN A 1 103 ? -20.551 -4.752 25.427 1.00 97.56 103 ASN A N 1
ATOM 847 C CA . ASN A 1 103 ? -19.568 -5.531 24.684 1.00 97.56 103 ASN A CA 1
ATOM 848 C C . ASN A 1 103 ? -19.577 -5.072 23.225 1.00 97.56 103 ASN A C 1
ATOM 850 O O . ASN A 1 103 ? -20.637 -4.981 22.598 1.00 97.56 103 ASN A O 1
ATOM 854 N N . LEU A 1 104 ? -18.397 -4.779 22.702 1.00 97.81 104 LEU A N 1
ATOM 855 C CA . LEU A 1 104 ? -18.150 -4.355 21.333 1.00 97.81 104 LEU A CA 1
ATOM 856 C C . LEU A 1 104 ? -17.036 -5.223 20.752 1.00 97.81 104 LEU A C 1
ATOM 858 O O . LEU A 1 104 ? -16.279 -5.857 21.482 1.00 97.81 104 LEU A O 1
ATOM 862 N N . SER A 1 105 ? -16.923 -5.251 19.431 1.00 97.25 105 SER A N 1
ATOM 863 C CA . SER A 1 105 ? -15.831 -5.955 18.772 1.00 97.25 105 SER A CA 1
ATOM 864 C C . SER A 1 105 ? -15.412 -5.231 17.510 1.00 97.25 105 SER A C 1
ATOM 866 O O . SER A 1 105 ? -16.272 -4.769 16.760 1.00 97.25 105 SER A O 1
ATOM 868 N N . THR A 1 106 ? -14.113 -5.204 17.256 1.00 97.31 106 THR A N 1
ATOM 869 C CA . THR A 1 106 ? -13.518 -4.749 15.999 1.00 97.31 106 THR A CA 1
ATOM 870 C C . THR A 1 106 ? -12.612 -5.840 15.430 1.00 97.31 106 THR A C 1
ATOM 872 O O . THR A 1 106 ? -12.275 -6.808 16.121 1.00 97.31 106 THR A O 1
ATOM 875 N N . LYS A 1 107 ? -12.229 -5.718 14.164 1.00 96.25 107 LYS A N 1
ATOM 876 C CA . LYS A 1 107 ? -11.273 -6.607 13.502 1.00 96.25 107 LYS A CA 1
ATOM 877 C C . LYS A 1 107 ? -10.048 -5.822 13.075 1.00 96.25 107 LYS A C 1
ATOM 879 O O . LYS A 1 107 ? -10.174 -4.826 12.378 1.00 96.25 107 LYS A O 1
ATOM 884 N N . ILE A 1 108 ? -8.870 -6.313 13.427 1.00 95.12 108 ILE A N 1
ATOM 885 C CA . ILE A 1 108 ? -7.632 -5.815 12.835 1.00 95.12 108 ILE A CA 1
ATOM 886 C C . ILE A 1 108 ? -7.331 -6.684 11.622 1.00 95.12 108 ILE A C 1
ATOM 888 O O . ILE A 1 108 ? -7.248 -7.908 11.752 1.00 95.12 108 ILE A O 1
ATOM 892 N N . LEU A 1 109 ? -7.249 -6.060 10.454 1.00 92.94 109 LEU A N 1
ATOM 893 C CA . LEU A 1 109 ? -7.025 -6.708 9.169 1.00 92.94 109 LEU A CA 1
ATOM 894 C C . LEU A 1 109 ? -5.608 -6.391 8.709 1.00 92.94 109 LEU A C 1
ATOM 896 O O . LEU A 1 109 ? -5.209 -5.235 8.698 1.00 92.94 109 LEU A O 1
ATOM 900 N N . ARG A 1 110 ? -4.847 -7.414 8.335 1.00 91.88 110 ARG A N 1
ATOM 901 C CA . ARG A 1 110 ? -3.488 -7.262 7.819 1.00 91.88 110 ARG A CA 1
ATOM 902 C C . ARG A 1 110 ? -3.430 -7.825 6.405 1.00 91.88 110 ARG A C 1
ATOM 904 O O . ARG A 1 110 ? -3.735 -9.013 6.233 1.00 91.88 110 AR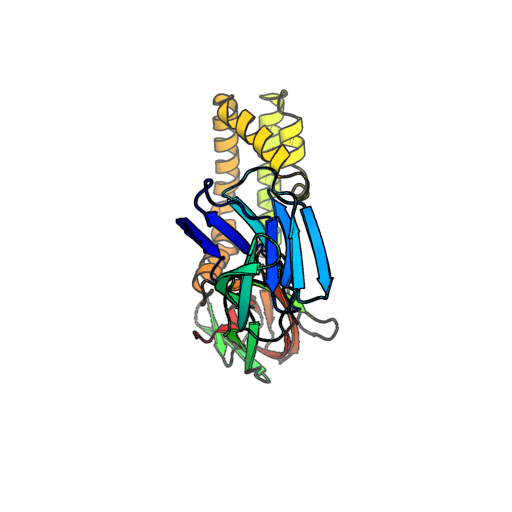G A O 1
ATOM 911 N N . PRO A 1 111 ? -3.045 -7.022 5.406 1.00 91.81 111 PRO A N 1
ATOM 912 C CA . PRO A 1 111 ? -2.762 -7.552 4.092 1.00 91.81 111 PRO A CA 1
ATOM 913 C C . PRO A 1 111 ? -1.513 -8.432 4.164 1.00 91.81 111 PRO A C 1
ATOM 915 O O . PRO A 1 111 ? -0.580 -8.176 4.923 1.00 91.81 111 PRO A O 1
ATOM 918 N N . LYS A 1 112 ? -1.500 -9.500 3.378 1.00 92.44 112 LYS A N 1
ATOM 919 C CA . LYS A 1 112 ? -0.371 -10.416 3.287 1.00 92.44 112 LYS A CA 1
ATOM 920 C C . LYS A 1 112 ? -0.212 -10.872 1.853 1.00 92.44 112 LYS A C 1
ATOM 922 O O . LYS A 1 112 ? -1.170 -11.345 1.241 1.00 92.44 112 LYS A O 1
ATOM 927 N N . LEU A 1 113 ? 1.008 -10.766 1.352 1.00 92.56 113 LEU A N 1
ATOM 928 C CA . LEU A 1 113 ? 1.386 -11.330 0.070 1.00 92.56 113 LEU A CA 1
ATOM 929 C C . LEU A 1 113 ? 2.062 -12.687 0.298 1.00 92.56 113 LEU A C 1
ATOM 931 O O . LEU A 1 113 ? 2.894 -12.828 1.191 1.00 92.56 113 LEU A O 1
ATOM 935 N N . GLU A 1 114 ? 1.681 -13.698 -0.477 1.00 93.44 114 GLU A N 1
ATOM 936 C CA . GLU A 1 114 ? 2.233 -15.050 -0.379 1.00 93.44 114 GLU A CA 1
ATOM 937 C C . GLU A 1 114 ? 2.740 -15.536 -1.739 1.00 93.44 114 GLU A C 1
ATOM 939 O O . GLU A 1 114 ? 2.061 -15.384 -2.757 1.00 93.44 114 GLU A O 1
ATOM 944 N N . LEU A 1 115 ? 3.920 -16.161 -1.742 1.00 94.69 115 LEU A N 1
ATOM 945 C CA . LEU A 1 115 ? 4.431 -16.912 -2.888 1.00 94.69 115 LEU A CA 1
ATOM 946 C C . LEU A 1 115 ? 3.732 -18.269 -2.942 1.00 94.69 115 LEU A C 1
ATOM 948 O O . LEU A 1 115 ? 3.873 -19.081 -2.028 1.00 94.69 115 LEU A O 1
ATOM 952 N N . ILE A 1 116 ? 2.991 -18.516 -4.018 1.00 95.56 116 ILE A N 1
ATOM 953 C CA . ILE A 1 116 ? 2.354 -19.811 -4.271 1.00 95.56 116 ILE A CA 1
ATOM 954 C C . ILE A 1 116 ? 3.307 -20.736 -5.019 1.00 95.56 116 ILE A C 1
ATOM 956 O O . ILE A 1 116 ? 3.426 -21.912 -4.683 1.00 95.56 116 ILE A O 1
ATOM 960 N N . ASN A 1 117 ? 3.990 -20.203 -6.033 1.00 95.56 117 ASN A N 1
ATOM 961 C CA . ASN A 1 117 ? 4.959 -20.952 -6.817 1.00 95.56 117 ASN A CA 1
ATOM 962 C C . ASN A 1 117 ? 6.057 -20.025 -7.338 1.00 95.56 117 ASN A C 1
ATOM 964 O O . ASN A 1 117 ? 5.764 -19.017 -7.981 1.00 95.56 117 ASN A O 1
ATOM 968 N N . VAL A 1 118 ? 7.311 -20.413 -7.114 1.00 96.94 118 VAL A N 1
ATOM 969 C CA . VAL A 1 118 ? 8.478 -19.819 -7.768 1.00 96.94 118 VAL A CA 1
ATOM 970 C C . VAL A 1 118 ? 9.096 -20.907 -8.641 1.00 96.94 118 VAL A C 1
ATOM 972 O O . VAL A 1 118 ? 9.689 -21.845 -8.109 1.00 96.94 118 VAL A O 1
ATOM 975 N N . PRO A 1 119 ? 8.920 -20.844 -9.967 1.00 97.00 119 PRO A N 1
ATOM 976 C CA . PRO A 1 119 ? 9.492 -21.842 -10.854 1.00 97.00 119 PRO A CA 1
ATOM 977 C C . PRO A 1 119 ? 11.015 -21.710 -10.897 1.00 97.00 119 PRO A C 1
ATOM 979 O O . PRO A 1 119 ? 11.554 -20.611 -10.801 1.00 97.00 119 PRO A O 1
ATOM 982 N N . GLU A 1 120 ? 11.720 -22.824 -11.100 1.00 97.19 120 GLU A N 1
ATOM 983 C CA . GLU A 1 120 ? 13.185 -22.811 -11.241 1.00 97.19 120 GLU A CA 1
ATOM 984 C C . GLU A 1 120 ? 13.648 -22.068 -12.504 1.00 97.19 120 GLU A C 1
ATOM 986 O O . GLU A 1 120 ? 14.750 -21.518 -12.535 1.00 97.19 120 GLU A O 1
ATOM 991 N N . ASN A 1 121 ? 12.819 -22.068 -13.553 1.00 97.06 121 ASN A N 1
ATOM 992 C CA . ASN A 1 121 ? 13.085 -21.388 -14.814 1.00 97.06 121 ASN A CA 1
ATOM 993 C C . ASN A 1 121 ? 11.787 -20.829 -15.413 1.00 97.06 121 ASN A C 1
ATOM 995 O O . ASN A 1 121 ? 10.815 -21.565 -15.605 1.00 97.06 121 ASN A O 1
ATOM 999 N N . ILE A 1 122 ? 11.820 -19.545 -15.741 1.00 97.94 122 ILE A N 1
ATOM 1000 C CA . ILE A 1 122 ? 10.808 -18.814 -16.491 1.00 97.94 122 ILE A CA 1
ATOM 1001 C C . ILE A 1 122 ? 11.293 -18.703 -17.934 1.00 97.94 122 ILE A C 1
ATOM 1003 O O . ILE A 1 122 ? 12.411 -18.246 -18.201 1.00 97.94 122 ILE A O 1
ATOM 1007 N N . LYS A 1 123 ? 10.438 -19.101 -18.878 1.00 97.56 123 LYS A N 1
ATOM 1008 C CA . LYS A 1 123 ? 10.749 -19.020 -20.305 1.00 97.56 123 LYS A CA 1
ATOM 1009 C C . LYS A 1 123 ? 9.900 -17.953 -20.978 1.00 97.56 123 LYS A C 1
ATOM 1011 O O . LYS A 1 123 ? 8.679 -17.979 -20.879 1.00 97.56 123 LYS A O 1
ATOM 1016 N N . ILE A 1 124 ? 10.553 -17.054 -21.696 1.00 97.44 124 ILE A N 1
ATOM 1017 C CA . ILE A 1 124 ? 9.927 -16.017 -22.506 1.00 97.44 124 ILE A CA 1
ATOM 1018 C C . ILE A 1 124 ? 9.952 -16.471 -23.966 1.00 97.44 124 ILE A C 1
ATOM 1020 O O . ILE A 1 124 ? 10.979 -16.921 -24.474 1.00 97.44 124 ILE A O 1
ATOM 1024 N N . ILE A 1 125 ? 8.803 -16.412 -24.631 1.00 96.69 125 ILE A N 1
ATOM 1025 C CA . ILE A 1 125 ? 8.659 -16.805 -26.034 1.00 96.69 125 ILE A CA 1
ATOM 1026 C C . ILE A 1 125 ? 8.086 -15.625 -26.801 1.00 96.69 125 ILE A C 1
ATOM 1028 O O . ILE A 1 125 ? 7.033 -15.103 -26.422 1.00 96.69 125 ILE A O 1
ATOM 1032 N N . LYS A 1 126 ? 8.742 -15.231 -27.894 1.00 94.88 126 LYS A N 1
ATOM 1033 C CA . LYS A 1 126 ? 8.211 -14.192 -28.773 1.00 94.88 126 LYS A CA 1
ATOM 1034 C C . LYS A 1 126 ? 6.931 -14.674 -29.455 1.00 94.88 126 LYS A C 1
ATOM 1036 O O . LYS A 1 126 ? 6.910 -15.717 -30.111 1.00 94.88 126 LYS A O 1
ATOM 1041 N N . PHE A 1 127 ? 5.858 -13.902 -29.322 1.00 91.44 127 PHE A N 1
ATOM 1042 C CA . PHE A 1 127 ? 4.554 -14.187 -29.907 1.00 91.44 127 PHE A CA 1
ATOM 1043 C C . PHE A 1 127 ? 4.034 -12.953 -30.655 1.00 91.44 127 PHE A C 1
ATOM 1045 O O . PHE A 1 127 ? 3.330 -12.111 -30.104 1.00 91.44 127 PHE A O 1
ATOM 1052 N N . GLY A 1 128 ? 4.394 -12.846 -31.937 1.00 89.62 128 GLY A N 1
ATOM 1053 C CA . GLY A 1 128 ? 4.130 -11.638 -32.722 1.00 89.62 128 GLY A CA 1
ATOM 1054 C C . GLY A 1 128 ? 4.972 -10.466 -32.215 1.00 89.62 128 GLY A C 1
ATOM 1055 O O . GLY A 1 128 ? 6.200 -10.584 -32.158 1.00 89.62 128 GLY A O 1
ATOM 1056 N N . ASP A 1 129 ? 4.297 -9.379 -31.844 1.00 84.75 129 ASP A N 1
ATOM 1057 C CA . ASP A 1 129 ? 4.904 -8.155 -31.302 1.00 84.75 129 ASP A CA 1
ATOM 1058 C C . ASP A 1 129 ? 4.972 -8.143 -29.761 1.00 84.75 129 ASP A C 1
ATOM 1060 O O . ASP A 1 129 ? 5.473 -7.185 -29.186 1.00 84.75 129 ASP A O 1
ATOM 1064 N N . ASP A 1 130 ? 4.502 -9.202 -29.092 1.00 88.00 130 ASP A N 1
ATOM 1065 C CA . ASP A 1 130 ? 4.500 -9.326 -27.627 1.00 88.00 130 ASP A CA 1
ATOM 1066 C C . ASP A 1 130 ? 5.228 -10.604 -27.171 1.00 88.00 130 ASP A C 1
ATOM 1068 O O . ASP A 1 130 ? 5.692 -11.430 -27.972 1.00 88.00 130 ASP A O 1
ATOM 1072 N N . PHE A 1 131 ? 5.322 -10.781 -25.858 1.00 92.12 131 PHE A N 1
ATOM 1073 C CA . PHE A 1 131 ? 5.983 -11.898 -25.210 1.00 92.12 131 PHE A CA 1
ATOM 1074 C C . PHE A 1 131 ? 5.008 -12.745 -24.401 1.00 92.12 131 PHE A C 1
ATOM 1076 O O . PHE A 1 131 ? 4.278 -12.265 -23.537 1.00 92.12 131 PHE A O 1
ATOM 1083 N N . LYS A 1 132 ? 5.062 -14.060 -24.615 1.00 94.31 132 LYS A N 1
ATOM 1084 C CA . LYS A 1 132 ? 4.397 -15.028 -23.747 1.00 94.31 132 LYS A CA 1
ATOM 1085 C C . LYS A 1 132 ? 5.367 -15.488 -22.663 1.00 94.31 132 LYS A C 1
ATOM 1087 O O . LYS A 1 132 ? 6.432 -16.025 -22.971 1.00 94.31 132 LYS A O 1
ATOM 1092 N N . VAL A 1 133 ? 4.955 -15.356 -21.405 1.00 95.69 133 VAL A N 1
ATOM 1093 C CA . VAL A 1 133 ? 5.679 -15.890 -20.245 1.00 95.69 133 VAL A CA 1
ATOM 1094 C C . VAL A 1 133 ? 5.169 -17.293 -19.918 1.00 95.69 133 VAL A C 1
ATOM 1096 O O . VAL A 1 133 ? 3.988 -17.498 -19.641 1.00 95.69 133 VAL A O 1
ATOM 1099 N N . GLU A 1 134 ? 6.058 -18.280 -19.952 1.00 96.38 134 GLU A N 1
ATOM 1100 C CA . GLU A 1 134 ? 5.784 -19.646 -19.512 1.00 96.38 134 GLU A CA 1
ATOM 1101 C C . GLU A 1 134 ? 6.335 -19.877 -18.108 1.00 96.38 134 GLU A C 1
ATOM 1103 O O . GLU A 1 134 ? 7.498 -19.581 -17.829 1.00 96.38 134 GLU A O 1
ATOM 1108 N N . ASN A 1 135 ? 5.495 -20.468 -17.253 1.00 95.12 135 ASN A N 1
ATOM 1109 C CA . ASN A 1 135 ? 5.746 -20.650 -15.824 1.00 95.12 135 ASN A CA 1
ATOM 1110 C C . ASN A 1 135 ? 6.032 -19.306 -15.132 1.00 95.12 135 ASN A C 1
ATOM 1112 O O . ASN A 1 135 ? 7.162 -19.063 -14.728 1.00 95.12 135 ASN A O 1
ATOM 1116 N N . PRO A 1 136 ? 5.040 -18.411 -15.009 1.00 95.75 136 PRO A N 1
ATOM 1117 C CA . PRO A 1 136 ? 5.210 -17.175 -14.252 1.00 95.75 136 PRO A CA 1
ATOM 1118 C C . PRO A 1 136 ? 5.350 -17.453 -12.747 1.00 95.75 136 PRO A C 1
ATOM 1120 O O . PRO A 1 136 ? 4.984 -18.521 -12.239 1.00 95.75 136 PRO A O 1
ATOM 1123 N N . ILE A 1 137 ? 5.854 -16.462 -12.014 1.00 95.88 137 ILE A N 1
ATOM 1124 C CA . ILE A 1 137 ? 5.856 -16.462 -10.549 1.00 95.88 137 ILE A CA 1
ATOM 1125 C C . ILE A 1 137 ? 4.417 -16.282 -10.077 1.00 95.88 137 ILE A C 1
ATOM 1127 O O . ILE A 1 137 ? 3.769 -15.302 -10.437 1.00 95.88 137 ILE A O 1
ATOM 1131 N N . ARG A 1 138 ? 3.923 -17.197 -9.240 1.00 94.62 138 ARG A N 1
ATOM 1132 C CA . ARG A 1 138 ? 2.549 -17.131 -8.733 1.00 94.62 138 ARG A CA 1
ATOM 1133 C C . ARG A 1 138 ? 2.485 -16.491 -7.364 1.00 94.62 138 ARG A C 1
ATOM 1135 O O . ARG A 1 138 ? 3.092 -16.990 -6.413 1.00 94.62 138 ARG A O 1
ATOM 1142 N N . LEU A 1 139 ? 1.697 -15.430 -7.266 1.00 92.94 139 LEU A N 1
ATOM 1143 C CA . LEU A 1 139 ? 1.464 -14.660 -6.051 1.00 92.94 139 LEU A CA 1
ATOM 1144 C C . LEU A 1 139 ? 0.003 -14.760 -5.620 1.00 92.94 139 LEU A C 1
ATOM 1146 O O . LEU A 1 139 ? -0.902 -14.830 -6.448 1.00 92.94 139 LEU A O 1
ATOM 1150 N N . LYS A 1 140 ? -0.237 -14.714 -4.311 1.00 92.19 140 LYS A N 1
ATOM 1151 C CA . LYS A 1 140 ? -1.580 -14.635 -3.739 1.00 92.19 140 LYS A CA 1
ATOM 1152 C C . LYS A 1 140 ? -1.655 -13.538 -2.699 1.00 92.19 140 LYS A C 1
ATOM 1154 O O . LYS A 1 140 ? -0.871 -13.508 -1.754 1.00 92.19 140 LYS A O 1
ATOM 1159 N N . TYR A 1 141 ? -2.644 -12.671 -2.851 1.00 91.06 141 TYR A N 1
ATOM 1160 C CA . TYR A 1 141 ? -2.992 -11.683 -1.841 1.00 91.06 141 TYR A CA 1
ATOM 1161 C C . TYR A 1 141 ? -4.016 -12.273 -0.862 1.00 91.06 141 TYR A C 1
ATOM 1163 O O . TYR A 1 141 ? -5.019 -12.865 -1.268 1.00 91.06 141 TYR A O 1
ATOM 1171 N N . LYS A 1 142 ? -3.766 -12.115 0.438 1.00 89.88 142 LYS A N 1
ATOM 1172 C CA . LYS A 1 142 ? -4.671 -12.492 1.529 1.00 89.88 142 LYS A CA 1
ATOM 1173 C C . LYS A 1 142 ? -4.887 -11.314 2.473 1.00 89.88 142 LYS A C 1
ATOM 1175 O O . LYS A 1 142 ? -4.012 -10.473 2.640 1.00 89.88 142 LYS A O 1
ATOM 1180 N N . GLY A 1 143 ? -6.023 -11.317 3.165 1.00 87.56 143 GLY A N 1
ATOM 1181 C CA . GLY A 1 143 ? -6.383 -10.263 4.114 1.00 87.56 143 GLY A CA 1
ATOM 1182 C C . GLY A 1 143 ? -7.163 -9.130 3.454 1.00 87.56 143 GLY A C 1
ATOM 1183 O O . GLY A 1 143 ? -7.897 -9.357 2.493 1.00 87.56 143 GLY A O 1
ATOM 1184 N N . ALA A 1 144 ? -7.046 -7.931 4.017 1.00 86.25 144 ALA A N 1
ATOM 1185 C CA . ALA A 1 144 ? -7.686 -6.723 3.510 1.00 86.25 144 ALA A CA 1
ATOM 1186 C C . ALA A 1 144 ? -6.760 -5.516 3.687 1.00 86.25 144 ALA A C 1
ATOM 1188 O O . ALA A 1 144 ? -5.838 -5.558 4.500 1.00 86.25 144 ALA A O 1
ATOM 1189 N N . GLY A 1 145 ? -7.046 -4.448 2.945 1.00 86.06 145 GLY A N 1
ATOM 1190 C CA . GLY A 1 145 ? -6.218 -3.245 2.890 1.00 86.06 145 GLY A CA 1
ATOM 1191 C C . GLY A 1 145 ? -5.423 -3.170 1.592 1.00 86.06 145 GLY A C 1
ATOM 1192 O O . GLY A 1 145 ? -4.951 -4.176 1.068 1.00 86.06 145 GLY A O 1
ATOM 1193 N N . GLU A 1 146 ? -5.309 -1.973 1.043 1.00 88.62 146 GLU A N 1
ATOM 1194 C CA . GLU A 1 146 ? -4.525 -1.761 -0.165 1.00 88.62 146 GLU A CA 1
ATOM 1195 C C . GLU A 1 146 ? -3.028 -1.861 0.146 1.00 88.62 146 GLU A C 1
ATOM 1197 O O . GLU A 1 146 ? -2.575 -1.300 1.144 1.00 88.62 146 GLU A O 1
ATOM 1202 N N . ILE A 1 147 ? -2.273 -2.562 -0.701 1.00 90.81 147 ILE A N 1
ATOM 1203 C CA . ILE A 1 147 ? -0.816 -2.635 -0.622 1.00 90.81 147 ILE A CA 1
ATOM 1204 C C . ILE A 1 147 ? -0.150 -2.096 -1.878 1.00 90.81 147 ILE A C 1
ATOM 1206 O O . ILE A 1 147 ? -0.628 -2.283 -2.998 1.00 90.81 147 ILE A O 1
ATOM 1210 N N . TYR A 1 148 ? 1.007 -1.495 -1.660 1.00 89.94 148 TYR A N 1
ATOM 1211 C CA . TYR A 1 148 ? 1.942 -1.019 -2.655 1.00 89.94 148 TYR A CA 1
ATOM 1212 C C . TYR A 1 148 ? 3.128 -1.971 -2.691 1.00 89.94 148 TYR A C 1
ATOM 1214 O O . TYR A 1 148 ? 3.692 -2.295 -1.648 1.00 89.94 148 TYR A O 1
ATOM 1222 N N . VAL A 1 149 ? 3.481 -2.448 -3.878 1.00 90.38 149 VAL A N 1
ATOM 1223 C CA . VAL A 1 149 ? 4.477 -3.500 -4.081 1.00 90.38 149 VAL A CA 1
ATOM 1224 C C . VAL A 1 149 ? 5.628 -2.963 -4.921 1.00 90.38 149 VAL A C 1
ATOM 1226 O O . VAL A 1 149 ? 5.431 -2.415 -6.006 1.00 90.38 149 VAL A O 1
ATOM 1229 N N . GLN A 1 150 ? 6.845 -3.160 -4.431 1.00 91.06 150 GLN A N 1
ATOM 1230 C CA . GLN A 1 150 ? 8.081 -2.757 -5.075 1.00 91.06 150 GLN A CA 1
ATOM 1231 C C . GLN A 1 150 ? 9.014 -3.960 -5.202 1.00 91.06 150 GLN A C 1
ATOM 1233 O O . GLN A 1 150 ? 9.324 -4.631 -4.224 1.00 91.06 150 GLN A O 1
ATOM 1238 N N . ALA A 1 151 ? 9.496 -4.219 -6.410 1.00 91.75 151 ALA A N 1
ATOM 1239 C CA . ALA A 1 151 ? 10.525 -5.216 -6.661 1.00 91.75 151 ALA A CA 1
ATOM 1240 C C . ALA A 1 151 ? 11.916 -4.574 -6.730 1.00 91.75 151 ALA A C 1
ATOM 1242 O O . ALA A 1 151 ? 12.088 -3.492 -7.286 1.00 91.75 151 ALA A O 1
ATOM 1243 N N . LYS A 1 152 ? 12.919 -5.259 -6.189 1.00 93.06 152 LYS A N 1
ATOM 1244 C CA . LYS A 1 152 ? 14.335 -4.888 -6.287 1.00 93.06 152 LYS A CA 1
ATOM 1245 C C . LYS A 1 152 ? 15.150 -6.121 -6.640 1.00 93.06 152 LYS A C 1
ATOM 1247 O O . LYS A 1 152 ? 14.824 -7.214 -6.186 1.00 93.06 152 LYS A O 1
ATOM 1252 N N . THR A 1 153 ? 16.213 -5.965 -7.416 1.00 93.00 153 THR A N 1
ATOM 1253 C CA . THR A 1 153 ? 17.173 -7.048 -7.653 1.00 93.00 153 THR A CA 1
ATOM 1254 C C . THR A 1 153 ? 18.202 -7.107 -6.535 1.00 93.00 153 THR A C 1
ATOM 1256 O O . THR A 1 153 ? 18.632 -6.083 -6.001 1.00 93.00 153 THR A O 1
ATOM 1259 N N . SER A 1 154 ? 18.600 -8.320 -6.153 1.00 89.56 154 SER A N 1
ATOM 1260 C CA . SER A 1 154 ? 19.711 -8.502 -5.222 1.00 89.56 154 SER A CA 1
ATOM 1261 C C . SER A 1 154 ? 21.058 -8.311 -5.932 1.00 89.56 154 SER A C 1
ATOM 1263 O O . SER A 1 154 ? 21.175 -8.460 -7.150 1.00 89.56 154 SER A O 1
ATOM 1265 N N . GLN A 1 155 ? 22.118 -8.062 -5.158 1.00 86.12 155 GLN A N 1
ATOM 1266 C CA . GLN A 1 155 ? 23.486 -7.977 -5.692 1.00 86.12 155 GLN A CA 1
ATOM 1267 C C . GLN A 1 155 ? 23.979 -9.291 -6.318 1.00 86.12 155 GLN A C 1
ATOM 1269 O O . GLN A 1 155 ? 24.893 -9.275 -7.135 1.00 86.12 155 GLN A O 1
ATOM 1274 N N . SER A 1 156 ? 23.396 -10.430 -5.932 1.00 89.81 156 SER A N 1
ATOM 1275 C CA . SER A 1 156 ? 23.726 -11.746 -6.485 1.00 89.81 156 SER A CA 1
ATOM 1276 C C . SER A 1 156 ? 22.933 -12.088 -7.751 1.00 89.81 156 SER A C 1
ATOM 1278 O O . SER A 1 156 ? 23.083 -13.189 -8.276 1.00 89.81 156 SER A O 1
ATOM 1280 N N . SER A 1 157 ? 22.047 -11.201 -8.212 1.00 94.00 157 SER A N 1
ATOM 1281 C CA . SER A 1 157 ? 21.287 -11.373 -9.450 1.00 94.00 157 SER A CA 1
ATOM 1282 C C . SER A 1 157 ? 22.171 -11.100 -10.671 1.00 94.00 157 SER A C 1
ATOM 1284 O O . SER A 1 157 ? 22.846 -10.073 -10.733 1.00 94.00 157 SER A O 1
ATOM 1286 N N . GLU A 1 158 ? 22.150 -11.988 -11.668 1.00 96.12 158 GLU A N 1
ATOM 1287 C CA . GLU A 1 158 ? 22.814 -11.746 -12.961 1.00 96.12 158 GLU A CA 1
ATOM 1288 C C . GLU A 1 158 ? 21.998 -10.799 -13.849 1.00 96.12 158 GLU A C 1
ATOM 1290 O O . GLU A 1 158 ? 22.535 -10.177 -14.765 1.00 96.12 158 GLU A O 1
ATOM 1295 N N . LEU A 1 159 ? 20.695 -10.709 -13.582 1.00 95.19 159 LEU A N 1
ATOM 1296 C CA . LEU A 1 159 ? 19.748 -9.834 -14.259 1.00 95.19 159 LEU A CA 1
ATOM 1297 C C . LEU A 1 159 ? 19.361 -8.669 -13.351 1.00 95.19 159 LEU A C 1
ATOM 1299 O O . LEU A 1 159 ? 19.140 -8.864 -12.154 1.00 95.19 159 LEU A O 1
ATOM 1303 N N . GLN A 1 160 ? 19.272 -7.471 -13.920 1.00 92.38 160 GLN A N 1
ATOM 1304 C CA . GLN A 1 160 ? 18.928 -6.245 -13.203 1.00 92.38 160 GLN A CA 1
ATOM 1305 C C . GLN A 1 160 ? 17.565 -5.716 -13.656 1.00 92.38 160 GLN A C 1
ATOM 1307 O O . GLN A 1 160 ? 17.170 -5.924 -14.805 1.00 92.38 160 GLN A O 1
ATOM 1312 N N . ILE A 1 161 ? 16.848 -5.069 -12.731 1.00 91.50 161 ILE A N 1
ATOM 1313 C CA . ILE A 1 161 ? 15.664 -4.275 -13.066 1.00 91.50 161 ILE A CA 1
ATOM 1314 C C . ILE A 1 161 ? 16.151 -2.914 -13.540 1.00 91.50 161 ILE A C 1
ATOM 1316 O O . ILE A 1 161 ? 16.853 -2.214 -12.808 1.00 91.50 161 ILE A O 1
ATOM 1320 N N . GLU A 1 162 ? 15.758 -2.541 -14.748 1.00 89.25 162 GLU A N 1
ATOM 1321 C CA . GLU A 1 162 ? 16.202 -1.315 -15.399 1.00 89.25 162 GLU A CA 1
ATOM 1322 C C . GLU A 1 162 ? 15.003 -0.561 -15.982 1.00 89.25 162 GLU A C 1
ATOM 1324 O O . GLU A 1 162 ? 13.922 -1.119 -16.201 1.00 89.25 162 GLU A O 1
ATOM 1329 N N . ILE A 1 163 ? 15.195 0.738 -16.204 1.00 84.19 163 ILE A N 1
ATOM 1330 C CA . ILE A 1 163 ? 14.318 1.527 -17.066 1.00 84.19 163 ILE A CA 1
ATOM 1331 C C . ILE A 1 163 ? 14.906 1.411 -18.478 1.00 84.19 163 ILE A C 1
ATOM 1333 O O . ILE A 1 163 ? 16.091 1.720 -18.634 1.00 84.19 163 ILE A O 1
ATOM 1337 N N . PRO A 1 164 ? 14.125 0.987 -19.489 1.00 82.31 164 PRO A N 1
ATOM 1338 C CA . PRO A 1 164 ? 14.572 0.948 -20.875 1.00 82.31 164 PRO A CA 1
ATOM 1339 C C . PRO A 1 164 ? 15.243 2.250 -21.319 1.00 82.31 164 PRO A C 1
ATOM 1341 O O . PRO A 1 164 ? 14.845 3.354 -20.919 1.00 82.31 164 PRO A O 1
ATOM 1344 N N . ALA A 1 165 ? 16.265 2.123 -22.164 1.00 84.12 165 ALA A N 1
ATOM 1345 C CA . ALA A 1 165 ? 16.992 3.272 -22.694 1.00 84.12 165 ALA A CA 1
ATOM 1346 C C . ALA A 1 165 ? 16.045 4.204 -23.461 1.00 84.12 165 ALA A C 1
ATOM 1348 O O . ALA A 1 165 ? 16.115 5.421 -23.308 1.00 84.12 165 ALA A O 1
ATOM 1349 N N . GLU A 1 166 ? 15.087 3.625 -24.179 1.00 83.88 166 GLU A N 1
ATOM 1350 C CA . GLU A 1 166 ? 14.045 4.310 -24.930 1.00 83.88 166 GLU A CA 1
ATOM 1351 C C . GLU A 1 166 ? 13.220 5.221 -24.017 1.00 83.88 166 GLU A C 1
ATOM 1353 O O . GLU A 1 166 ? 13.052 6.396 -24.326 1.00 83.88 166 GLU A O 1
ATOM 1358 N N . ILE A 1 167 ? 12.784 4.737 -22.846 1.00 82.00 167 ILE A N 1
ATOM 1359 C CA . ILE A 1 167 ? 12.043 5.555 -21.870 1.00 82.00 167 ILE A CA 1
ATOM 1360 C C . ILE A 1 167 ? 12.908 6.712 -21.377 1.00 82.00 167 ILE A C 1
ATOM 1362 O O . ILE A 1 167 ? 12.433 7.844 -21.274 1.00 82.00 167 ILE A O 1
ATOM 1366 N N . SER A 1 168 ? 14.185 6.448 -21.102 1.00 82.19 168 SER A N 1
ATOM 1367 C CA . SER A 1 168 ? 15.121 7.490 -20.673 1.00 82.19 168 SER A CA 1
ATOM 1368 C C . SER A 1 168 ? 15.277 8.572 -21.749 1.00 82.19 168 SER A C 1
ATOM 1370 O O . SER A 1 168 ? 15.238 9.762 -21.439 1.00 82.19 168 SER A O 1
ATOM 1372 N N . GLU A 1 169 ? 15.370 8.180 -23.021 1.00 86.31 169 GLU A N 1
ATOM 1373 C CA . GLU A 1 169 ? 15.400 9.097 -24.162 1.00 86.31 169 GLU A CA 1
ATOM 1374 C C . GLU A 1 169 ? 14.102 9.900 -24.300 1.00 86.31 169 GLU A C 1
ATOM 1376 O O . GLU A 1 169 ? 14.162 11.117 -24.507 1.00 86.31 169 GLU A O 1
ATOM 1381 N N . VAL A 1 170 ? 12.934 9.264 -24.131 1.00 86.81 170 VAL A N 1
ATOM 1382 C CA . VAL A 1 170 ? 11.633 9.955 -24.138 1.00 86.81 170 VAL A CA 1
ATOM 1383 C C . VAL A 1 170 ? 11.593 11.025 -23.050 1.00 86.81 170 VAL A C 1
ATOM 1385 O O . VAL A 1 170 ? 11.221 12.165 -23.329 1.00 86.81 170 VAL A O 1
ATOM 1388 N N . LEU A 1 171 ? 12.003 10.687 -21.825 1.00 84.62 171 LEU A N 1
ATOM 1389 C CA . LEU A 1 171 ? 11.998 11.614 -20.693 1.00 84.62 171 LEU A CA 1
ATOM 1390 C C . LEU A 1 171 ? 12.955 12.789 -20.915 1.00 84.62 171 LEU A C 1
ATOM 1392 O O . LEU A 1 171 ? 12.577 13.932 -20.665 1.00 84.62 171 LEU A O 1
ATOM 1396 N N . ILE A 1 172 ? 14.161 12.532 -21.428 1.00 87.12 172 ILE A N 1
ATOM 1397 C CA . ILE A 1 172 ? 15.141 13.580 -21.751 1.00 87.12 172 ILE A CA 1
ATOM 1398 C C . ILE A 1 172 ? 14.593 14.517 -22.829 1.00 87.12 172 ILE A C 1
ATOM 1400 O O . ILE A 1 172 ? 14.665 15.739 -22.686 1.00 87.12 172 ILE A O 1
ATOM 1404 N N . LYS A 1 173 ? 14.021 13.962 -23.901 1.00 88.19 173 LYS A N 1
ATOM 1405 C CA . LYS A 1 173 ? 13.488 14.749 -25.014 1.00 88.19 173 LYS A CA 1
ATOM 1406 C C . LYS A 1 173 ? 12.266 15.566 -24.600 1.00 88.19 173 LYS A C 1
ATOM 1408 O O . LYS A 1 173 ? 12.212 16.759 -24.889 1.00 88.19 173 LYS A O 1
ATOM 1413 N N . PHE A 1 174 ? 11.332 14.953 -23.872 1.00 87.62 174 PHE A N 1
ATOM 1414 C CA . PHE A 1 174 ? 10.174 15.648 -23.318 1.00 87.62 174 PHE A CA 1
ATOM 1415 C C . PHE A 1 174 ? 10.602 16.775 -22.375 1.00 87.62 174 PHE A C 1
ATOM 1417 O O . PHE A 1 174 ? 10.118 17.895 -22.516 1.00 87.62 174 PHE A O 1
ATOM 1424 N N . LYS A 1 175 ? 11.548 16.508 -21.464 1.00 87.75 175 LYS A N 1
ATOM 1425 C CA . LYS A 1 175 ? 12.095 17.522 -20.556 1.00 87.75 175 LYS A CA 1
ATOM 1426 C C . LYS A 1 175 ? 12.717 18.681 -21.331 1.00 87.75 175 LYS A C 1
ATOM 1428 O O . LYS A 1 175 ? 12.404 19.826 -21.036 1.00 87.75 175 LYS A O 1
ATOM 1433 N N . SER A 1 176 ? 13.520 18.400 -22.356 1.00 90.19 176 SER A N 1
ATOM 1434 C CA . SER A 1 176 ? 14.134 19.439 -23.190 1.00 90.19 176 SER A CA 1
ATOM 1435 C C . SER A 1 176 ? 13.094 20.299 -23.924 1.00 90.19 176 SER A C 1
ATOM 1437 O O . SER A 1 176 ? 13.203 21.526 -23.927 1.00 90.19 176 SER A O 1
ATOM 1439 N N . ASP A 1 177 ? 12.062 19.684 -24.509 1.00 90.62 177 ASP A N 1
ATOM 1440 C CA . ASP A 1 177 ? 10.968 20.412 -25.164 1.00 90.62 177 ASP A CA 1
ATOM 1441 C C . ASP A 1 177 ? 10.143 21.237 -24.162 1.00 90.62 177 ASP A C 1
ATOM 1443 O O . ASP A 1 177 ? 9.714 22.352 -24.472 1.00 90.62 177 ASP A O 1
ATOM 1447 N N . PHE A 1 178 ? 9.936 20.710 -22.954 1.00 90.00 178 PHE A N 1
ATOM 1448 C CA . PHE A 1 178 ? 9.238 21.399 -21.875 1.00 90.00 178 PHE A CA 1
ATOM 1449 C C . PHE A 1 178 ? 10.043 22.589 -21.342 1.00 90.00 178 PHE A C 1
ATOM 1451 O O . PHE A 1 178 ? 9.502 23.683 -21.225 1.00 90.00 178 PHE A O 1
ATOM 1458 N N . GLU A 1 179 ? 11.343 22.434 -21.100 1.00 90.75 179 GLU A N 1
ATOM 1459 C CA . GLU A 1 179 ? 12.229 23.531 -20.692 1.00 90.75 179 GLU A CA 1
ATOM 1460 C C . GLU A 1 179 ? 12.250 24.650 -21.737 1.00 90.75 179 GLU A C 1
ATOM 1462 O O . GLU A 1 179 ? 12.121 25.821 -21.384 1.00 90.75 179 GLU A O 1
ATOM 1467 N N . MET A 1 180 ? 12.309 24.305 -23.028 1.00 91.12 180 MET A N 1
ATOM 1468 C CA . MET A 1 180 ? 12.213 25.291 -24.107 1.00 91.12 180 MET A CA 1
ATOM 1469 C C . MET A 1 180 ? 10.883 26.059 -24.060 1.00 91.12 180 MET A C 1
ATOM 1471 O O . MET A 1 180 ? 10.862 27.275 -24.241 1.00 91.12 180 MET A O 1
ATOM 1475 N N . CYS A 1 181 ? 9.776 25.377 -23.752 1.00 91.50 181 CYS A N 1
ATOM 1476 C CA . CYS A 1 181 ? 8.484 26.026 -23.538 1.00 91.50 181 CYS A CA 1
ATOM 1477 C C . CYS A 1 181 ? 8.505 27.006 -22.358 1.00 91.50 181 CYS A C 1
ATOM 1479 O O . CYS A 1 181 ? 7.945 28.098 -22.466 1.00 91.50 181 CYS A O 1
ATOM 1481 N N . LEU A 1 182 ? 9.143 26.638 -21.242 1.00 91.06 182 LEU A N 1
ATOM 1482 C CA . LEU A 1 182 ? 9.268 27.522 -20.081 1.00 91.06 182 LEU A CA 1
ATOM 1483 C C . LEU A 1 182 ? 10.114 28.759 -20.415 1.00 91.06 182 LEU A C 1
ATOM 1485 O O . LEU A 1 182 ? 9.717 29.871 -20.070 1.00 91.06 182 LEU A O 1
ATOM 1489 N N . GLU A 1 183 ? 11.228 28.594 -21.135 1.00 92.00 183 GLU A N 1
ATOM 1490 C CA . GLU A 1 183 ? 12.084 29.707 -21.574 1.00 92.00 183 GLU A CA 1
ATOM 1491 C C . GLU A 1 183 ? 11.356 30.698 -22.494 1.00 92.00 183 GLU A C 1
ATOM 1493 O O . GLU A 1 183 ? 11.595 31.902 -22.422 1.00 92.00 183 GLU A O 1
ATOM 1498 N N . GLU A 1 184 ? 10.415 30.234 -23.318 1.00 92.62 184 GLU A N 1
ATOM 1499 C CA . GLU A 1 184 ? 9.587 31.120 -24.145 1.00 92.62 184 GLU A CA 1
ATOM 1500 C C . GLU A 1 184 ? 8.527 31.890 -23.335 1.00 92.62 184 GLU A C 1
ATOM 1502 O O . GLU A 1 184 ? 8.155 33.008 -23.703 1.00 92.62 184 GLU A O 1
ATOM 1507 N N . LEU A 1 185 ? 8.036 31.317 -22.231 1.00 93.38 185 LEU A N 1
ATOM 1508 C CA . LEU A 1 185 ? 7.027 31.940 -21.367 1.00 93.38 185 LEU A CA 1
ATOM 1509 C C . LEU A 1 185 ? 7.633 32.934 -20.367 1.00 93.38 185 LEU A C 1
ATOM 1511 O O . LEU A 1 185 ? 6.987 33.938 -20.050 1.00 93.38 185 LEU A O 1
ATOM 1515 N N . LYS A 1 186 ? 8.870 32.700 -19.911 1.00 93.38 186 LYS A N 1
ATOM 1516 C CA . LYS A 1 186 ? 9.583 33.545 -18.936 1.00 93.38 186 LYS A CA 1
ATOM 1517 C C . LYS A 1 186 ? 9.564 35.045 -19.281 1.00 93.38 186 LYS A C 1
ATOM 1519 O O . LYS A 1 186 ? 9.146 35.830 -18.429 1.00 93.38 186 LYS A O 1
ATOM 1524 N N . PRO A 1 187 ? 9.916 35.490 -20.508 1.00 94.44 187 PRO A N 1
ATOM 1525 C CA . PRO A 1 187 ? 9.890 36.911 -20.863 1.00 94.44 187 PRO A CA 1
ATOM 1526 C C . PRO A 1 187 ? 8.486 37.527 -20.867 1.00 94.44 187 PRO A C 1
ATOM 1528 O O . PRO A 1 187 ? 8.348 38.734 -20.670 1.00 94.44 187 PRO A O 1
ATOM 1531 N N . LYS A 1 188 ? 7.447 36.720 -21.122 1.00 95.44 188 LYS A N 1
ATOM 1532 C CA . LYS A 1 188 ? 6.053 37.177 -21.212 1.00 95.44 188 LYS A CA 1
ATOM 1533 C C . LYS A 1 188 ? 5.379 37.259 -19.841 1.00 95.44 188 LYS A C 1
ATOM 1535 O O . LYS A 1 188 ? 4.512 38.109 -19.646 1.00 95.44 188 LYS A O 1
ATOM 1540 N N . TYR A 1 189 ? 5.808 36.420 -18.899 1.00 95.12 189 TYR A N 1
ATOM 1541 C CA . TYR A 1 189 ? 5.243 36.324 -17.553 1.00 95.12 189 TYR A CA 1
ATOM 1542 C C . TYR A 1 189 ? 6.321 36.377 -16.454 1.00 95.12 189 TYR A C 1
ATOM 1544 O O . TYR A 1 189 ? 6.405 35.467 -15.626 1.00 95.12 189 TYR A O 1
ATOM 1552 N N . PRO A 1 190 ? 7.144 37.441 -16.388 1.00 93.00 190 PRO A N 1
ATOM 1553 C CA . PRO A 1 190 ? 8.262 37.525 -15.442 1.00 93.00 190 PRO A CA 1
ATOM 1554 C C . PRO A 1 190 ? 7.823 37.472 -13.969 1.00 93.00 190 PRO A C 1
ATOM 1556 O O . PRO A 1 190 ? 8.600 37.091 -13.096 1.00 93.00 190 PRO A O 1
ATOM 1559 N N . GLN A 1 191 ? 6.564 37.811 -13.669 1.00 92.06 191 GLN A N 1
ATOM 1560 C CA . GLN A 1 191 ? 5.986 37.686 -12.329 1.00 92.06 191 GLN A CA 1
ATOM 1561 C C . GLN A 1 191 ? 5.925 36.235 -11.813 1.00 92.06 191 GLN A C 1
ATOM 1563 O O . GLN A 1 191 ? 5.806 36.032 -10.605 1.00 92.06 191 GLN A O 1
ATOM 1568 N N . TYR A 1 192 ? 6.027 35.237 -12.699 1.00 91.06 192 TYR A N 1
ATOM 1569 C CA . TYR A 1 192 ? 5.966 33.810 -12.368 1.00 91.06 192 TYR A CA 1
ATOM 1570 C C . TYR A 1 192 ? 7.334 33.114 -12.390 1.00 91.06 192 TYR A C 1
ATOM 1572 O O . TYR A 1 192 ? 7.395 31.891 -12.427 1.00 91.06 192 TYR A O 1
ATOM 1580 N N . GLU A 1 193 ? 8.442 33.854 -12.282 1.00 86.56 193 GLU A N 1
ATOM 1581 C CA . GLU A 1 193 ? 9.804 33.288 -12.300 1.00 86.56 193 GLU A CA 1
ATOM 1582 C C . GLU A 1 193 ? 9.994 32.105 -11.335 1.00 86.56 193 GLU A C 1
ATOM 1584 O O . GLU A 1 193 ? 10.570 31.082 -11.696 1.00 86.56 193 GLU A O 1
ATOM 1589 N N . LYS A 1 194 ? 9.439 32.194 -10.119 1.00 83.88 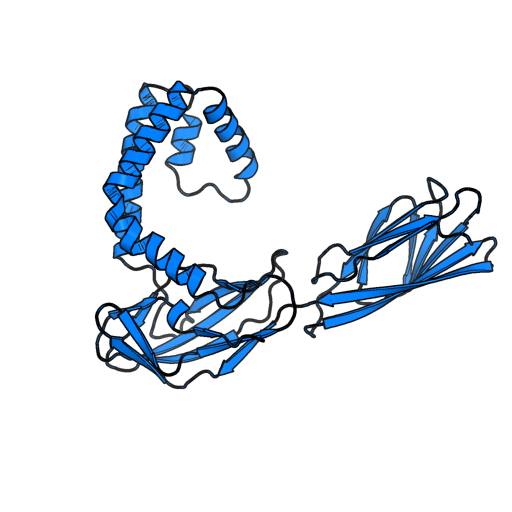194 LYS A N 1
ATOM 1590 C CA . LYS A 1 194 ? 9.516 31.103 -9.132 1.00 83.88 194 LYS A CA 1
ATOM 1591 C C . LYS A 1 194 ? 8.843 29.812 -9.608 1.00 83.88 194 LYS A C 1
ATOM 1593 O O . LYS A 1 194 ? 9.357 28.741 -9.312 1.00 83.88 194 LYS A O 1
ATOM 1598 N N . LEU A 1 195 ? 7.725 29.924 -10.330 1.00 85.31 195 LEU A N 1
ATOM 1599 C CA . LEU A 1 195 ? 7.020 28.785 -10.923 1.00 85.31 195 LEU A CA 1
ATOM 1600 C C . LEU A 1 195 ? 7.852 28.166 -12.052 1.00 85.31 195 LEU A C 1
ATOM 1602 O O . LEU A 1 195 ? 7.940 26.952 -12.163 1.00 85.31 195 LEU A O 1
ATOM 1606 N N . PHE A 1 196 ? 8.503 28.978 -12.885 1.00 86.62 196 PHE A N 1
ATOM 1607 C CA . PHE A 1 196 ? 9.351 28.441 -13.949 1.00 86.62 196 PHE A CA 1
ATOM 1608 C C . PHE A 1 196 ? 10.592 27.731 -13.406 1.00 86.62 196 PHE A C 1
ATOM 1610 O O . PHE A 1 196 ? 10.967 26.679 -13.918 1.00 86.62 196 PHE A O 1
ATOM 1617 N N . VAL A 1 197 ? 11.211 28.275 -12.355 1.00 82.75 197 VAL A N 1
ATOM 1618 C CA . VAL A 1 197 ? 12.343 27.628 -11.677 1.00 82.75 197 VAL A CA 1
ATOM 1619 C C . VAL A 1 197 ? 11.918 26.309 -11.033 1.00 82.75 197 VAL A C 1
ATOM 1621 O O . VAL A 1 197 ? 12.653 25.331 -11.134 1.00 82.75 197 VAL A O 1
ATOM 1624 N N . SER A 1 198 ? 10.748 26.246 -10.393 1.00 80.44 198 SER A N 1
ATOM 1625 C CA . SER A 1 198 ? 10.280 25.001 -9.776 1.00 80.44 198 SER A CA 1
ATOM 1626 C C . SER A 1 198 ? 9.902 23.936 -10.804 1.00 80.44 198 SER A C 1
ATOM 1628 O O . SER A 1 198 ? 10.263 22.780 -10.624 1.00 80.44 198 SER A O 1
ATOM 1630 N N . LEU A 1 199 ? 9.250 24.318 -11.907 1.00 81.06 199 LEU A N 1
ATOM 1631 C CA . LEU A 1 199 ? 8.890 23.396 -12.987 1.00 81.06 199 LEU A CA 1
ATOM 1632 C C . LEU A 1 199 ? 10.102 22.902 -13.797 1.00 81.06 199 LEU A C 1
ATOM 1634 O O . LEU A 1 199 ? 10.043 21.811 -14.355 1.00 81.06 199 LEU A O 1
ATOM 1638 N N . GLY A 1 200 ? 11.173 23.698 -13.895 1.00 72.94 200 GLY A N 1
ATOM 1639 C CA . GLY A 1 200 ? 12.399 23.334 -14.620 1.00 72.94 200 GLY A CA 1
ATOM 1640 C C . GLY A 1 200 ? 13.390 22.477 -13.820 1.00 72.94 200 GLY A C 1
ATOM 1641 O O . GLY A 1 200 ? 14.267 21.844 -14.405 1.00 72.94 200 GLY A O 1
ATOM 1642 N N . ASN A 1 201 ? 13.271 22.437 -12.491 1.00 75.31 201 ASN A N 1
ATOM 1643 C CA . ASN A 1 201 ? 14.112 21.599 -11.635 1.00 75.31 201 ASN A CA 1
ATOM 1644 C C . ASN A 1 201 ? 13.547 20.171 -11.501 1.00 75.31 201 ASN A C 1
ATOM 1646 O O . ASN A 1 201 ? 12.401 19.902 -11.858 1.00 75.31 201 ASN A O 1
ATOM 1650 N N . GLU A 1 202 ? 14.363 19.227 -11.011 1.00 60.44 202 GLU A N 1
ATOM 1651 C CA . GLU A 1 202 ? 13.881 17.877 -10.677 1.00 60.44 202 GLU A CA 1
ATOM 1652 C C . GLU A 1 202 ? 12.723 17.938 -9.672 1.00 60.44 202 GLU A C 1
ATOM 1654 O O . GLU A 1 202 ? 12.669 18.840 -8.836 1.00 60.44 202 GLU A O 1
ATOM 1659 N N . ILE A 1 203 ? 11.806 16.971 -9.812 1.00 51.47 203 ILE A N 1
ATOM 1660 C CA . ILE A 1 203 ? 10.526 16.832 -9.104 1.00 51.47 203 ILE A CA 1
ATOM 1661 C C . ILE A 1 203 ? 10.630 17.386 -7.670 1.00 51.47 203 ILE A C 1
ATOM 1663 O O . ILE A 1 203 ? 11.492 16.914 -6.921 1.00 51.47 203 ILE A O 1
ATOM 1667 N N . PRO A 1 204 ? 9.780 18.356 -7.273 1.00 45.62 204 PRO A N 1
ATOM 1668 C CA . PRO A 1 204 ? 9.819 18.918 -5.927 1.00 45.62 204 PRO A CA 1
ATOM 1669 C C . PRO A 1 204 ? 9.775 17.804 -4.878 1.00 45.62 204 PRO A C 1
ATOM 1671 O O . PRO A 1 204 ? 9.079 16.799 -5.051 1.00 45.62 204 PRO A O 1
ATOM 1674 N N . SER A 1 205 ? 10.541 17.955 -3.792 1.00 44.91 205 SER A N 1
ATOM 1675 C CA . SER A 1 205 ? 10.508 16.962 -2.718 1.00 44.91 205 SER A CA 1
ATOM 1676 C C . SER A 1 205 ? 9.082 16.861 -2.172 1.00 44.91 205 SER A C 1
ATOM 1678 O O . SER A 1 205 ? 8.396 17.872 -1.998 1.00 44.91 205 SER A O 1
ATOM 1680 N N . LEU A 1 206 ? 8.638 15.629 -1.901 1.00 43.47 206 LEU A N 1
ATOM 1681 C CA . LEU A 1 206 ? 7.281 15.332 -1.421 1.00 43.47 206 LEU A CA 1
ATOM 1682 C C . LEU A 1 206 ? 6.884 16.169 -0.192 1.00 43.47 206 LEU A C 1
ATOM 1684 O O . LEU A 1 206 ? 5.707 16.460 -0.013 1.00 43.47 206 LEU A O 1
ATOM 1688 N N . ASP A 1 207 ? 7.864 16.616 0.595 1.00 47.44 207 ASP A N 1
ATOM 1689 C CA . ASP A 1 207 ? 7.667 17.385 1.825 1.00 47.44 207 ASP A CA 1
ATOM 1690 C C . ASP A 1 207 ? 7.079 18.797 1.614 1.00 47.44 207 ASP A C 1
ATOM 1692 O O . ASP A 1 207 ? 6.508 19.348 2.552 1.00 47.44 207 ASP A O 1
ATOM 1696 N N . ASN A 1 208 ? 7.175 19.386 0.411 1.00 55.88 208 ASN A N 1
ATOM 1697 C CA . ASN A 1 208 ? 6.690 20.753 0.131 1.00 55.88 208 ASN A CA 1
ATOM 1698 C C . ASN A 1 208 ? 5.583 20.833 -0.936 1.00 55.88 208 ASN A C 1
ATOM 1700 O O . ASN A 1 208 ? 5.034 21.916 -1.173 1.00 55.88 208 ASN A O 1
ATOM 1704 N N . ILE A 1 209 ? 5.223 19.698 -1.545 1.00 63.44 209 ILE A N 1
ATOM 1705 C CA . ILE A 1 209 ? 4.338 19.631 -2.716 1.00 63.44 209 ILE A CA 1
ATOM 1706 C C . ILE A 1 209 ? 2.964 20.263 -2.463 1.00 63.44 209 ILE A C 1
ATOM 1708 O O . ILE A 1 209 ? 2.490 21.016 -3.306 1.00 63.44 209 ILE A O 1
ATOM 1712 N N . GLU A 1 210 ? 2.323 20.031 -1.313 1.00 62.62 210 GLU A N 1
ATOM 1713 C CA . GLU A 1 210 ? 0.975 20.574 -1.055 1.00 62.62 210 GLU A CA 1
ATOM 1714 C C . GLU A 1 210 ? 0.950 22.107 -1.011 1.00 62.62 210 GLU A C 1
ATOM 1716 O O . GLU A 1 210 ? 0.055 22.740 -1.574 1.00 62.62 210 GLU A O 1
ATOM 1721 N N . SER A 1 211 ? 1.957 22.712 -0.376 1.00 69.94 211 SER A N 1
ATOM 1722 C CA . SER A 1 211 ? 2.051 24.170 -0.260 1.00 69.94 211 SER A CA 1
ATOM 1723 C C . SER A 1 211 ? 2.367 24.840 -1.599 1.00 69.94 211 SER A C 1
ATOM 1725 O O . SER A 1 211 ? 1.862 25.925 -1.887 1.00 69.94 211 SER A O 1
ATOM 1727 N N . GLU A 1 212 ? 3.157 24.178 -2.446 1.00 71.62 212 GLU A N 1
ATOM 1728 C CA . GLU A 1 212 ? 3.493 24.659 -3.786 1.00 71.62 212 GLU A CA 1
ATOM 1729 C C . GLU A 1 212 ? 2.317 24.493 -4.757 1.00 71.62 212 GLU A C 1
ATOM 1731 O O . GLU A 1 212 ? 2.016 25.415 -5.517 1.00 71.62 212 GLU A O 1
ATOM 1736 N N . LEU A 1 213 ? 1.584 23.377 -4.676 1.00 74.88 213 LEU A N 1
ATOM 1737 C CA . LEU A 1 213 ? 0.407 23.118 -5.507 1.00 74.88 213 LEU A CA 1
ATOM 1738 C C . LEU A 1 213 ? -0.722 24.129 -5.276 1.00 74.88 213 LEU A C 1
ATOM 1740 O O . LEU A 1 213 ? -1.353 24.545 -6.249 1.00 74.88 213 LEU A O 1
ATOM 1744 N N . ASP A 1 214 ? -0.972 24.565 -4.038 1.00 78.88 214 ASP A N 1
ATOM 1745 C CA . ASP A 1 214 ? -1.983 25.600 -3.752 1.00 78.88 214 ASP A CA 1
ATOM 1746 C C . ASP A 1 214 ? -1.599 26.954 -4.376 1.00 78.88 214 ASP A C 1
ATOM 1748 O O . ASP A 1 214 ? -2.429 27.651 -4.967 1.00 78.88 214 ASP A O 1
ATOM 1752 N N . VAL A 1 215 ? -0.311 27.309 -4.320 1.00 80.62 215 VAL A N 1
ATOM 1753 C CA . VAL A 1 215 ? 0.214 28.525 -4.956 1.00 80.62 215 VAL A CA 1
ATOM 1754 C C . VAL A 1 215 ? 0.086 28.445 -6.478 1.00 80.62 215 VAL A C 1
ATOM 1756 O O . VAL A 1 215 ? -0.350 29.412 -7.103 1.00 80.62 215 VAL A O 1
ATOM 1759 N N . TYR A 1 216 ? 0.420 27.305 -7.083 1.00 84.19 216 TYR A N 1
ATOM 1760 C CA . TYR A 1 216 ? 0.317 27.121 -8.533 1.00 84.19 216 TYR A CA 1
ATOM 1761 C C . TYR A 1 216 ? -1.135 27.120 -8.999 1.00 84.19 216 TYR A C 1
ATOM 1763 O O . TYR A 1 216 ? -1.459 27.801 -9.970 1.00 84.19 216 TYR A O 1
ATOM 1771 N N . SER A 1 217 ? -2.022 26.444 -8.267 1.00 83.38 217 SER A N 1
ATOM 1772 C CA . SER A 1 217 ? -3.458 26.408 -8.567 1.00 83.38 217 SER A CA 1
ATOM 1773 C C . SER A 1 217 ? -4.039 27.820 -8.609 1.00 83.38 217 SER A C 1
ATOM 1775 O O . SER A 1 217 ? -4.691 28.191 -9.580 1.00 83.38 217 SER A O 1
ATOM 1777 N N . LYS A 1 218 ? -3.689 28.671 -7.636 1.00 87.56 218 LYS A N 1
ATOM 1778 C CA . LYS A 1 218 ? -4.104 30.081 -7.627 1.00 87.56 218 LYS A CA 1
ATOM 1779 C C . LYS A 1 218 ? -3.561 30.878 -8.810 1.00 87.56 218 LYS A C 1
ATOM 1781 O O . LYS A 1 218 ? -4.252 31.774 -9.287 1.00 87.56 218 LYS A O 1
ATOM 1786 N N . ILE A 1 219 ? -2.346 30.604 -9.283 1.00 87.75 219 ILE A N 1
ATOM 1787 C CA . ILE A 1 219 ? -1.803 31.264 -10.481 1.00 87.75 219 ILE A CA 1
ATOM 1788 C C . ILE A 1 219 ? -2.633 30.877 -11.712 1.00 87.75 219 ILE A C 1
ATOM 1790 O O . ILE A 1 219 ? -3.062 31.760 -12.456 1.00 87.75 219 ILE A O 1
ATOM 1794 N N . PHE A 1 220 ? -2.916 29.583 -11.885 1.00 88.94 220 PHE A N 1
ATOM 1795 C CA . PHE A 1 220 ? -3.698 29.084 -13.018 1.00 88.94 220 PHE A CA 1
ATOM 1796 C C . PHE A 1 220 ? -5.177 29.516 -12.978 1.00 88.94 220 PHE A C 1
ATOM 1798 O O . PHE A 1 220 ? -5.794 29.756 -14.012 1.00 88.94 220 PHE A O 1
ATOM 1805 N N . GLU A 1 221 ? -5.764 29.681 -11.794 1.00 90.25 221 GLU A N 1
ATOM 1806 C CA . GLU A 1 221 ? -7.142 30.170 -11.659 1.00 90.25 221 GLU A CA 1
ATOM 1807 C C . GLU A 1 221 ? -7.273 31.673 -11.939 1.00 90.25 221 GLU A C 1
ATOM 1809 O O . GLU A 1 221 ? -8.264 32.114 -12.524 1.00 90.25 221 GLU A O 1
ATOM 1814 N N . ASN A 1 222 ? -6.285 32.474 -11.523 1.00 91.06 222 ASN A N 1
ATOM 1815 C CA . ASN A 1 222 ? -6.398 33.935 -11.537 1.00 91.06 222 ASN A CA 1
ATOM 1816 C C . ASN A 1 222 ? -5.823 34.601 -12.796 1.00 91.06 222 ASN A C 1
ATOM 1818 O O . ASN A 1 222 ? -6.221 35.724 -13.110 1.00 91.06 222 ASN A O 1
ATOM 1822 N N . ASP A 1 223 ? -4.923 33.943 -13.532 1.00 92.94 223 ASP A N 1
ATOM 1823 C CA . ASP A 1 223 ? -4.384 34.453 -14.798 1.00 92.94 223 ASP A CA 1
ATOM 1824 C C . ASP A 1 223 ? -4.731 33.511 -15.957 1.00 92.94 223 ASP A C 1
ATOM 1826 O O . ASP A 1 223 ? -3.980 32.610 -16.341 1.00 92.94 223 ASP A O 1
ATOM 1830 N N . MET A 1 224 ? -5.909 33.736 -16.546 1.00 92.81 224 MET A N 1
ATOM 1831 C CA . MET A 1 224 ? -6.376 32.964 -17.702 1.00 92.81 224 MET A CA 1
ATOM 1832 C C . MET A 1 224 ? -5.476 33.127 -18.933 1.00 92.81 224 MET A C 1
ATOM 1834 O O . MET A 1 224 ? -5.400 32.209 -19.750 1.00 92.81 224 MET A O 1
ATOM 1838 N N . ALA A 1 225 ? -4.810 34.277 -19.094 1.00 94.38 225 ALA A N 1
ATOM 1839 C CA . ALA A 1 225 ? -3.934 34.505 -20.238 1.00 94.38 225 ALA A CA 1
ATOM 1840 C C . ALA A 1 225 ? -2.672 33.648 -20.113 1.00 94.38 225 ALA A C 1
ATOM 1842 O O . ALA A 1 225 ? -2.328 32.937 -21.052 1.00 94.38 225 ALA A O 1
ATOM 1843 N N . PHE A 1 226 ? -2.033 33.665 -18.941 1.00 94.06 226 PHE A N 1
ATOM 1844 C CA . PHE A 1 226 ? -0.931 32.761 -18.624 1.00 94.06 226 PHE A CA 1
ATOM 1845 C C . PHE A 1 226 ? -1.339 31.295 -18.761 1.00 94.06 226 PHE A C 1
ATOM 1847 O O . PHE A 1 226 ? -0.650 30.527 -19.421 1.00 94.06 226 PHE A O 1
ATOM 1854 N N . THR A 1 227 ? -2.480 30.911 -18.192 1.00 92.44 227 THR A N 1
ATOM 1855 C CA . THR A 1 227 ? -2.959 29.521 -18.209 1.00 92.44 227 THR A CA 1
ATOM 1856 C C . THR A 1 227 ? -3.159 28.996 -19.616 1.00 92.44 227 THR A C 1
ATOM 1858 O O . THR A 1 227 ? -2.768 27.867 -19.916 1.00 92.44 227 THR A O 1
ATOM 1861 N N . LYS A 1 228 ? -3.748 29.812 -20.492 1.00 94.19 228 LYS A N 1
ATOM 1862 C CA . LYS A 1 228 ? -3.929 29.460 -21.895 1.00 94.19 228 LYS A CA 1
ATOM 1863 C C . LYS A 1 228 ? -2.581 29.262 -22.585 1.00 94.19 228 LYS A C 1
ATOM 1865 O O . LYS A 1 228 ? -2.361 28.206 -23.168 1.00 94.19 228 LYS A O 1
ATOM 1870 N N . ASP A 1 229 ? -1.681 30.232 -22.470 1.00 94.50 229 ASP A N 1
ATOM 1871 C CA . ASP A 1 229 ? -0.357 30.173 -23.089 1.00 94.50 229 ASP A CA 1
ATOM 1872 C C . ASP A 1 229 ? 0.472 28.987 -22.575 1.00 94.50 229 ASP A C 1
ATOM 1874 O O . ASP A 1 229 ? 1.076 28.254 -23.359 1.00 94.50 229 ASP A O 1
ATOM 1878 N N . PHE A 1 230 ? 0.458 28.753 -21.262 1.00 92.88 230 PHE A N 1
ATOM 1879 C CA . PHE A 1 230 ? 1.104 27.609 -20.631 1.00 92.88 230 PHE A CA 1
ATOM 1880 C C . PHE A 1 230 ? 0.520 26.291 -21.140 1.00 92.88 230 PHE A C 1
ATOM 1882 O O . PHE A 1 230 ? 1.267 25.398 -21.535 1.00 92.88 230 PHE A O 1
ATOM 1889 N N . SER A 1 231 ? -0.810 26.178 -21.190 1.00 90.94 231 SER A N 1
ATOM 1890 C CA . SER A 1 231 ? -1.493 24.974 -21.674 1.00 90.94 231 SER A CA 1
ATOM 1891 C C . SER A 1 231 ? -1.197 24.704 -23.147 1.00 90.94 231 SER A C 1
ATOM 1893 O O . SER A 1 231 ? -0.978 23.553 -23.516 1.00 90.94 231 SER A O 1
ATOM 1895 N N . GLU A 1 232 ? -1.149 25.736 -23.993 1.00 93.94 232 GLU A N 1
ATOM 1896 C CA . GLU A 1 232 ? -0.782 25.609 -25.408 1.00 93.94 232 GLU A CA 1
ATOM 1897 C C . GLU A 1 232 ? 0.654 25.092 -25.567 1.00 93.94 232 GLU A C 1
ATOM 1899 O O . GLU A 1 232 ? 0.898 24.169 -26.349 1.00 93.94 232 GLU A O 1
ATOM 1904 N N . LYS A 1 233 ? 1.598 25.628 -24.786 1.00 92.31 233 LYS A N 1
ATOM 1905 C CA . LYS A 1 233 ? 3.001 25.197 -24.803 1.00 92.31 233 LYS A CA 1
ATOM 1906 C C . LYS A 1 233 ? 3.196 23.783 -24.258 1.00 92.31 233 LYS A C 1
ATOM 1908 O O . LYS A 1 233 ? 3.857 22.970 -24.900 1.00 92.31 233 LYS A O 1
ATOM 1913 N N . LEU A 1 234 ? 2.554 23.449 -23.140 1.00 88.75 234 LEU A N 1
ATOM 1914 C CA . LEU A 1 234 ? 2.559 22.094 -22.592 1.00 88.75 234 LEU A CA 1
ATOM 1915 C C . LEU A 1 234 ? 1.944 21.095 -23.581 1.00 88.75 234 LEU A C 1
ATOM 1917 O O . LEU A 1 234 ? 2.522 20.042 -23.838 1.00 88.75 234 LEU A O 1
ATOM 1921 N N . THR A 1 235 ? 0.809 21.447 -24.189 1.00 89.69 235 THR A N 1
ATOM 1922 C CA . THR A 1 235 ? 0.160 20.618 -25.215 1.00 89.69 235 THR A CA 1
ATOM 1923 C C . THR A 1 235 ? 1.089 20.398 -26.400 1.00 89.69 235 THR A C 1
ATOM 1925 O O . THR A 1 235 ? 1.179 19.279 -26.901 1.00 89.69 235 THR A O 1
ATOM 1928 N N . TRP A 1 236 ? 1.816 21.427 -26.838 1.00 92.50 236 TRP A N 1
ATOM 1929 C CA . TRP A 1 236 ? 2.810 21.292 -27.898 1.00 92.50 236 TRP A CA 1
ATOM 1930 C C . TRP A 1 236 ? 3.945 20.330 -27.507 1.00 92.50 236 TRP A C 1
ATOM 1932 O O . TRP A 1 236 ? 4.250 19.428 -28.288 1.00 92.50 236 TRP A O 1
ATOM 1942 N N . ALA A 1 237 ? 4.506 20.448 -26.297 1.00 88.81 237 ALA A N 1
ATOM 1943 C CA . ALA A 1 237 ? 5.574 19.563 -25.818 1.00 88.81 237 ALA A CA 1
ATOM 1944 C C . ALA A 1 237 ? 5.107 18.099 -25.718 1.00 88.81 237 ALA A C 1
ATOM 1946 O O . ALA A 1 237 ? 5.813 17.188 -26.157 1.00 88.81 237 ALA A O 1
ATOM 1947 N N . ILE A 1 238 ? 3.886 17.871 -25.216 1.00 86.19 238 ILE A N 1
ATOM 1948 C CA . ILE A 1 238 ? 3.254 16.544 -25.174 1.00 86.19 238 ILE A CA 1
ATOM 1949 C C . ILE A 1 238 ? 3.032 16.016 -26.593 1.00 86.19 238 ILE A C 1
ATOM 1951 O O . ILE A 1 238 ? 3.458 14.911 -26.907 1.00 86.19 238 ILE A O 1
ATOM 1955 N N . THR A 1 239 ? 2.409 16.801 -27.476 1.00 89.75 239 THR A N 1
ATOM 1956 C CA . THR A 1 239 ? 2.046 16.363 -28.837 1.00 89.75 239 THR A CA 1
ATOM 1957 C C . THR A 1 239 ? 3.283 16.036 -29.670 1.00 89.75 239 THR A C 1
ATOM 1959 O O . THR A 1 239 ? 3.296 15.048 -30.403 1.00 89.75 239 THR A O 1
ATOM 1962 N N . ARG A 1 240 ? 4.358 16.821 -29.527 1.00 90.50 240 ARG A N 1
ATOM 1963 C CA . ARG A 1 240 ? 5.640 16.585 -30.206 1.00 90.50 240 ARG A CA 1
ATOM 1964 C C . ARG A 1 240 ? 6.286 15.258 -29.805 1.00 90.50 240 ARG A C 1
ATOM 1966 O O . ARG A 1 240 ? 6.992 14.655 -30.614 1.00 90.50 240 ARG A O 1
ATOM 1973 N N . ASN A 1 241 ? 6.027 14.809 -28.580 1.00 87.56 241 ASN A N 1
ATOM 1974 C CA . ASN A 1 241 ? 6.549 13.566 -28.025 1.00 87.56 241 ASN A CA 1
ATOM 1975 C C . ASN A 1 241 ? 5.487 12.463 -27.933 1.00 87.56 241 ASN A C 1
ATOM 1977 O O . ASN A 1 241 ? 5.789 11.398 -27.410 1.00 87.56 241 ASN A O 1
ATOM 1981 N N . TYR A 1 242 ? 4.277 12.679 -28.465 1.00 87.75 242 TYR A N 1
ATOM 1982 C CA . TYR A 1 242 ? 3.125 11.823 -28.183 1.00 87.75 242 TYR A CA 1
ATOM 1983 C C . TYR A 1 242 ? 3.364 10.370 -28.570 1.00 87.75 242 TYR A C 1
ATOM 1985 O O . TYR A 1 242 ? 3.189 9.521 -27.720 1.00 87.75 242 TYR A O 1
ATOM 1993 N N . ALA A 1 243 ? 3.836 10.080 -29.787 1.00 86.62 243 ALA A N 1
ATOM 1994 C CA . ALA A 1 243 ? 4.082 8.696 -30.210 1.00 86.62 243 ALA A CA 1
ATOM 1995 C C . ALA A 1 243 ? 5.053 7.962 -29.264 1.00 86.62 243 ALA A C 1
ATOM 1997 O O . ALA A 1 243 ? 4.798 6.844 -28.846 1.00 86.62 243 ALA A O 1
ATOM 1998 N N . MET A 1 244 ? 6.126 8.639 -28.848 1.00 84.38 244 MET A N 1
ATOM 1999 C CA . MET A 1 244 ? 7.105 8.088 -27.908 1.00 84.38 244 MET A CA 1
ATOM 2000 C C . MET A 1 244 ? 6.523 7.929 -26.493 1.00 84.38 244 MET A C 1
ATOM 2002 O O . MET A 1 244 ? 6.758 6.922 -25.834 1.00 84.38 244 MET A O 1
ATOM 2006 N N . LEU A 1 245 ? 5.749 8.906 -26.014 1.00 84.06 245 LEU A N 1
ATOM 2007 C CA . LEU A 1 245 ? 5.050 8.809 -24.730 1.00 84.06 245 LEU A CA 1
ATOM 2008 C C . LEU A 1 245 ? 4.011 7.680 -24.746 1.00 84.06 245 LEU A C 1
ATOM 2010 O O . LEU A 1 245 ? 3.876 6.967 -23.756 1.00 84.06 245 LEU A O 1
ATOM 2014 N N . ASP A 1 246 ? 3.293 7.524 -25.854 1.00 84.19 246 ASP A N 1
ATOM 2015 C CA . ASP A 1 246 ? 2.241 6.533 -26.045 1.00 84.19 246 ASP A CA 1
ATOM 2016 C C . ASP A 1 246 ? 2.818 5.115 -26.020 1.00 84.19 246 ASP A C 1
ATOM 2018 O O . ASP A 1 246 ? 2.375 4.298 -25.213 1.00 84.19 246 ASP A O 1
ATOM 2022 N N . ASP A 1 247 ? 3.864 4.866 -26.811 1.00 83.62 247 ASP A N 1
ATOM 2023 C CA . ASP A 1 247 ? 4.492 3.549 -26.945 1.00 83.62 247 ASP A CA 1
ATOM 2024 C C . ASP A 1 247 ? 5.235 3.118 -25.671 1.00 83.62 247 ASP A C 1
ATOM 2026 O O . ASP A 1 247 ? 5.120 1.970 -25.246 1.00 83.62 247 ASP A O 1
ATOM 2030 N N . TYR A 1 248 ? 5.978 4.029 -25.031 1.00 82.81 248 TYR A N 1
ATOM 2031 C CA . TYR A 1 248 ? 6.924 3.659 -23.970 1.00 82.81 248 TYR A CA 1
ATOM 2032 C C . TYR A 1 248 ? 6.459 3.978 -22.544 1.00 82.81 248 TYR A C 1
ATOM 2034 O O . TYR A 1 248 ? 7.054 3.486 -21.586 1.00 82.81 248 TYR A O 1
ATOM 2042 N N . ILE A 1 249 ? 5.423 4.805 -22.364 1.00 81.06 249 ILE A N 1
ATOM 2043 C CA . ILE A 1 249 ? 4.952 5.205 -21.026 1.00 81.06 249 ILE A CA 1
ATOM 2044 C C . ILE A 1 249 ? 3.460 4.924 -20.855 1.00 81.06 249 ILE A C 1
ATOM 2046 O O . ILE A 1 249 ? 3.077 4.206 -19.932 1.00 81.06 249 ILE A O 1
ATOM 2050 N N . ILE A 1 250 ? 2.606 5.476 -21.720 1.00 84.12 250 ILE A N 1
ATOM 2051 C CA . ILE A 1 250 ? 1.149 5.414 -21.555 1.00 84.12 250 ILE A CA 1
ATOM 2052 C C . ILE A 1 250 ? 0.649 3.987 -21.778 1.00 84.12 250 ILE A C 1
ATOM 2054 O O . ILE A 1 250 ? -0.072 3.468 -20.928 1.00 84.12 250 ILE A O 1
ATOM 2058 N N . THR A 1 251 ? 1.033 3.333 -22.876 1.00 83.62 251 THR A N 1
ATOM 2059 C CA . THR A 1 251 ? 0.589 1.964 -23.171 1.00 83.62 251 THR A CA 1
ATOM 2060 C C . THR A 1 251 ? 1.059 0.975 -22.102 1.00 83.62 251 THR A C 1
ATOM 2062 O O . THR A 1 251 ? 0.184 0.326 -21.519 1.00 83.62 251 THR A O 1
ATOM 2065 N N . PRO A 1 252 ? 2.355 0.925 -21.718 1.00 79.56 252 PRO A N 1
ATOM 2066 C CA . PRO A 1 252 ? 2.810 0.090 -20.606 1.00 79.56 252 PRO A CA 1
ATOM 2067 C C . PRO A 1 252 ? 2.077 0.390 -19.298 1.00 79.56 252 PRO A C 1
ATOM 2069 O O . PRO A 1 252 ? 1.688 -0.528 -18.583 1.00 79.56 252 PRO A O 1
ATOM 2072 N N . PHE A 1 253 ? 1.787 1.661 -18.997 1.00 81.50 253 PHE A N 1
ATOM 2073 C CA . PHE A 1 253 ? 1.004 2.030 -17.816 1.00 81.50 253 PHE A CA 1
ATOM 2074 C C . PHE A 1 253 ? -0.446 1.525 -17.862 1.00 81.50 253 PHE A C 1
ATOM 2076 O O . PHE A 1 253 ? -0.989 1.079 -16.850 1.00 81.50 253 PHE A O 1
ATOM 2083 N N . ILE A 1 254 ? -1.096 1.565 -19.024 1.00 81.12 254 ILE A N 1
ATOM 2084 C CA . ILE A 1 254 ? -2.451 1.031 -19.190 1.00 81.12 254 ILE A CA 1
ATOM 2085 C C . ILE A 1 254 ? -2.448 -0.499 -19.122 1.00 81.12 254 ILE A C 1
ATOM 2087 O O . ILE A 1 254 ? -3.325 -1.073 -18.471 1.00 81.12 254 ILE A O 1
ATOM 2091 N N . GLU A 1 255 ? -1.482 -1.168 -19.756 1.00 76.12 255 GLU A N 1
ATOM 2092 C CA . GLU A 1 255 ? -1.292 -2.620 -19.639 1.00 76.12 255 GLU A CA 1
ATOM 2093 C C . GLU A 1 255 ? -1.059 -3.022 -18.192 1.00 76.12 255 GLU A C 1
ATOM 2095 O O . GLU A 1 255 ? -1.703 -3.939 -17.691 1.00 76.12 255 GLU A O 1
ATOM 2100 N N . PHE A 1 256 ? -0.231 -2.262 -17.491 1.00 76.56 256 PHE A N 1
ATOM 2101 C CA . PHE A 1 256 ? 0.024 -2.412 -16.079 1.00 76.56 256 PHE A CA 1
ATOM 2102 C C . PHE A 1 256 ? -1.261 -2.310 -15.240 1.00 76.56 256 PHE A C 1
ATOM 2104 O O . PHE A 1 256 ? -1.571 -3.231 -14.481 1.00 76.56 256 PHE A O 1
ATOM 2111 N N . ILE A 1 257 ? -2.066 -1.254 -15.425 1.00 76.00 257 ILE A N 1
ATOM 2112 C CA . ILE A 1 257 ? -3.364 -1.091 -14.740 1.00 76.00 257 ILE A CA 1
ATOM 2113 C C . ILE A 1 257 ? -4.291 -2.274 -15.035 1.00 76.00 257 ILE A C 1
ATOM 2115 O O . ILE A 1 257 ? -4.999 -2.741 -14.144 1.00 76.00 257 ILE A O 1
ATOM 2119 N N . ARG A 1 258 ? -4.305 -2.764 -16.279 1.00 70.62 258 ARG A N 1
ATOM 2120 C CA . ARG A 1 258 ? -5.124 -3.916 -16.687 1.00 70.62 258 ARG A CA 1
ATOM 2121 C C . ARG A 1 258 ? -4.602 -5.236 -16.129 1.00 70.62 258 ARG A C 1
ATOM 2123 O O . ARG A 1 258 ? -5.402 -6.127 -15.861 1.00 70.62 258 ARG A O 1
ATOM 2130 N N . SER A 1 259 ? -3.288 -5.361 -15.968 1.00 64.44 259 SER A N 1
ATOM 2131 C CA . SER A 1 259 ? -2.636 -6.551 -15.431 1.00 64.44 259 SER A CA 1
ATOM 2132 C C . SER A 1 259 ? -2.801 -6.678 -13.926 1.00 64.44 259 SER A C 1
ATOM 2134 O O . SER A 1 259 ? -2.691 -7.796 -13.436 1.00 64.44 259 SER A O 1
ATOM 2136 N N . ALA A 1 260 ? -3.083 -5.571 -13.217 1.00 63.94 260 ALA A N 1
ATOM 2137 C CA . ALA A 1 260 ? -3.352 -5.544 -11.786 1.00 63.94 260 ALA A CA 1
ATOM 2138 C C . ALA A 1 260 ? -4.625 -6.364 -11.504 1.00 63.94 260 ALA A C 1
ATOM 2140 O O . ALA A 1 260 ? -5.751 -5.881 -11.650 1.00 63.94 260 ALA A O 1
ATOM 2141 N N . PRO A 1 261 ? -4.485 -7.628 -11.099 1.00 55.66 261 PRO A N 1
ATOM 2142 C CA . PRO A 1 261 ? -5.588 -8.588 -11.110 1.00 55.66 261 PRO A CA 1
ATOM 2143 C C . PRO A 1 261 ? -6.397 -8.534 -9.812 1.00 55.66 261 PRO A C 1
ATOM 2145 O O . PRO A 1 261 ? -7.450 -9.158 -9.691 1.00 55.66 261 PRO A O 1
ATOM 2148 N N . ILE A 1 262 ? -5.914 -7.769 -8.828 1.00 68.50 262 ILE A N 1
ATOM 2149 C CA . ILE A 1 262 ? -6.508 -7.605 -7.509 1.00 68.50 262 ILE A CA 1
ATOM 2150 C C . ILE A 1 262 ? -6.516 -6.110 -7.207 1.00 68.50 262 ILE A C 1
ATOM 2152 O O . ILE A 1 262 ? -5.461 -5.507 -7.045 1.00 68.50 262 ILE A O 1
ATOM 2156 N N . ARG A 1 263 ? -7.709 -5.511 -7.079 1.00 70.56 263 ARG A N 1
ATOM 2157 C CA . ARG A 1 263 ? -7.886 -4.070 -6.783 1.00 70.56 263 ARG A CA 1
ATOM 2158 C C . ARG A 1 263 ? -7.099 -3.582 -5.557 1.00 70.56 263 ARG A C 1
ATOM 2160 O O . ARG A 1 263 ? -6.846 -2.392 -5.442 1.00 70.56 263 ARG A O 1
ATOM 2167 N N . ALA A 1 264 ? -6.757 -4.490 -4.645 1.00 83.69 264 ALA A N 1
ATOM 2168 C CA . ALA A 1 264 ? -6.030 -4.205 -3.414 1.00 83.69 264 ALA A CA 1
ATOM 2169 C C . ALA A 1 264 ? -4.497 -4.247 -3.558 1.00 83.69 264 ALA A C 1
ATOM 2171 O O . ALA A 1 264 ? -3.816 -3.987 -2.574 1.00 83.69 264 ALA A O 1
ATOM 2172 N N . VAL A 1 265 ? -3.939 -4.578 -4.728 1.00 85.75 265 VAL A N 1
ATOM 2173 C CA . VAL A 1 265 ? -2.486 -4.629 -4.940 1.00 85.75 265 VAL A CA 1
ATOM 2174 C C . VAL A 1 265 ? -2.079 -3.663 -6.045 1.00 85.75 265 VAL A C 1
ATOM 2176 O O . VAL A 1 265 ? -2.526 -3.791 -7.183 1.00 85.75 265 VAL A O 1
ATOM 2179 N N . ARG A 1 266 ? -1.200 -2.715 -5.719 1.00 83.19 266 ARG A N 1
ATOM 2180 C CA . ARG A 1 266 ? -0.634 -1.745 -6.658 1.00 83.19 266 ARG A CA 1
ATOM 2181 C C . ARG A 1 266 ? 0.865 -1.949 -6.748 1.00 83.19 266 ARG A C 1
ATOM 2183 O O . ARG A 1 266 ? 1.565 -1.737 -5.766 1.00 83.19 266 ARG A O 1
ATOM 2190 N N . LEU A 1 267 ? 1.395 -2.340 -7.901 1.00 81.69 267 LEU A N 1
ATOM 2191 C CA . LEU A 1 267 ? 2.850 -2.278 -8.068 1.00 81.69 267 LEU A CA 1
ATOM 2192 C C . LEU A 1 267 ? 3.251 -0.815 -8.298 1.00 81.69 267 LEU A C 1
ATOM 2194 O O . LEU A 1 267 ? 2.516 -0.036 -8.901 1.00 81.69 267 LEU A O 1
ATOM 2198 N N . MET A 1 268 ? 4.407 -0.427 -7.784 1.00 81.44 268 MET A N 1
ATOM 2199 C CA . MET A 1 268 ? 4.808 0.978 -7.785 1.00 81.44 268 MET A CA 1
ATOM 2200 C C . MET A 1 268 ? 5.368 1.462 -9.116 1.00 81.44 268 MET A C 1
ATOM 2202 O O . MET A 1 268 ? 5.388 2.667 -9.351 1.00 81.44 268 MET A O 1
ATOM 2206 N N . ASN A 1 269 ? 5.867 0.557 -9.959 1.00 80.06 269 ASN A N 1
ATOM 2207 C CA . ASN A 1 269 ? 6.579 0.958 -11.158 1.00 80.06 269 ASN A CA 1
ATOM 2208 C C . ASN A 1 269 ? 6.144 0.146 -12.393 1.00 80.06 269 ASN A C 1
ATOM 2210 O O . ASN A 1 269 ? 6.507 -1.026 -12.511 1.00 80.06 269 ASN A O 1
ATOM 2214 N N . PRO A 1 270 ? 5.371 0.765 -13.302 1.00 75.81 270 PRO A N 1
ATOM 2215 C CA . PRO A 1 270 ? 4.863 0.127 -14.513 1.00 75.81 270 PRO A CA 1
ATOM 2216 C C . PRO A 1 270 ? 5.912 0.036 -15.629 1.00 75.81 270 PRO A C 1
ATOM 2218 O O . PRO A 1 270 ? 5.720 -0.732 -16.558 1.00 75.81 270 PRO A O 1
ATOM 2221 N N . ILE A 1 271 ? 6.998 0.815 -15.546 1.00 81.38 271 ILE A N 1
ATOM 2222 C CA . ILE A 1 271 ? 8.023 0.939 -16.596 1.00 81.38 271 ILE A CA 1
ATOM 2223 C C . ILE A 1 271 ? 9.279 0.110 -16.305 1.00 81.38 271 ILE A C 1
ATOM 2225 O O . ILE A 1 271 ? 10.290 0.232 -16.995 1.00 81.38 271 ILE A O 1
ATOM 2229 N N . TRP A 1 272 ? 9.262 -0.705 -15.253 1.00 87.19 272 TRP A N 1
ATOM 2230 C CA . TRP A 1 272 ? 10.390 -1.561 -14.913 1.00 87.19 272 TRP A CA 1
ATOM 2231 C C . TRP A 1 272 ? 10.451 -2.786 -15.798 1.00 87.19 272 TRP A C 1
ATOM 2233 O O . TRP A 1 272 ? 9.484 -3.539 -15.890 1.00 87.19 272 TRP A O 1
ATOM 2243 N N . HIS A 1 273 ? 11.627 -3.002 -16.373 1.00 90.81 273 HIS A N 1
ATOM 2244 C CA . HIS A 1 273 ? 11.900 -4.108 -17.269 1.00 90.81 273 HIS A CA 1
ATOM 2245 C C . HIS A 1 273 ? 13.022 -4.984 -16.729 1.00 90.81 273 HIS A C 1
ATOM 2247 O O . HIS A 1 273 ? 13.843 -4.558 -15.913 1.00 90.81 273 HIS A O 1
ATOM 2253 N N . VAL A 1 274 ? 13.055 -6.223 -17.210 1.00 94.25 274 VAL A N 1
ATOM 2254 C CA . VAL A 1 274 ? 14.157 -7.156 -16.995 1.00 94.25 274 VAL A CA 1
ATOM 2255 C C . VAL A 1 274 ? 14.651 -7.641 -18.349 1.00 94.25 274 VAL A C 1
ATOM 2257 O O . VAL A 1 274 ? 13.872 -8.110 -19.180 1.00 94.25 274 VAL A O 1
ATOM 2260 N N . ASN A 1 275 ? 15.962 -7.555 -18.554 1.00 93.62 275 ASN A N 1
ATOM 2261 C CA . ASN A 1 275 ? 16.616 -8.118 -19.729 1.00 93.62 275 ASN A CA 1
ATOM 2262 C C . ASN A 1 275 ? 16.578 -9.649 -19.663 1.00 93.62 275 ASN A C 1
ATOM 2264 O O . ASN A 1 275 ? 16.845 -10.241 -18.614 1.00 93.62 275 ASN A O 1
ATOM 2268 N N . PHE A 1 276 ? 16.325 -10.309 -20.786 1.00 94.44 276 PHE A N 1
ATOM 2269 C CA . PHE A 1 276 ? 16.407 -11.759 -20.890 1.00 94.44 276 PHE A CA 1
ATOM 2270 C C . PHE A 1 276 ? 17.269 -12.184 -22.076 1.00 94.44 276 PHE A C 1
ATOM 2272 O O . PHE A 1 276 ? 17.440 -11.469 -23.060 1.00 94.44 276 PHE A O 1
ATOM 2279 N N . PHE A 1 277 ? 17.850 -13.375 -21.956 1.00 96.69 277 PHE A N 1
ATOM 2280 C CA . PHE A 1 277 ? 18.833 -13.896 -22.899 1.00 96.69 277 PHE A CA 1
ATOM 2281 C C . PHE A 1 277 ? 18.459 -15.314 -23.314 1.00 96.69 277 PHE A C 1
ATOM 2283 O O . PHE A 1 277 ? 17.739 -16.011 -22.597 1.00 96.69 277 PHE A O 1
ATOM 2290 N N . LYS A 1 278 ? 19.016 -15.792 -24.430 1.00 96.31 278 LYS A N 1
ATOM 2291 C CA . LYS A 1 278 ? 18.820 -17.187 -24.858 1.00 96.31 278 LYS A CA 1
ATOM 2292 C C . LYS A 1 278 ? 19.348 -18.191 -23.836 1.00 96.31 278 LYS A C 1
ATOM 2294 O O . LYS A 1 278 ? 18.747 -19.238 -23.606 1.00 96.31 278 LYS A O 1
ATOM 2299 N N . ALA A 1 279 ? 20.491 -17.876 -23.229 1.00 96.88 279 ALA A N 1
ATOM 2300 C CA . ALA A 1 279 ? 21.035 -18.651 -22.125 1.00 96.88 279 ALA A CA 1
ATOM 2301 C C . ALA A 1 279 ? 20.331 -18.257 -20.813 1.00 96.88 279 ALA A C 1
ATOM 2303 O O . ALA A 1 279 ? 20.242 -17.060 -20.531 1.00 96.88 279 ALA A O 1
ATOM 2304 N N . PRO A 1 280 ? 19.876 -19.222 -19.991 1.00 96.94 280 PRO A N 1
ATOM 2305 C CA . PRO A 1 280 ? 19.275 -18.916 -18.698 1.00 96.94 280 PRO A CA 1
ATOM 2306 C C . PRO A 1 280 ? 20.241 -18.164 -17.784 1.00 96.94 280 PRO A C 1
ATOM 2308 O O . PRO A 1 280 ? 21.350 -18.642 -17.544 1.00 96.94 280 PRO A O 1
ATOM 2311 N N . LYS A 1 281 ? 19.788 -17.032 -17.241 1.00 97.81 281 LYS A N 1
ATOM 2312 C CA . LYS A 1 281 ? 20.509 -16.243 -16.232 1.00 97.81 281 LYS A CA 1
ATOM 2313 C C . LYS A 1 281 ? 19.710 -16.155 -14.942 1.00 97.81 281 LYS A C 1
ATOM 2315 O O . LYS A 1 281 ? 18.480 -16.172 -14.977 1.00 97.81 281 LYS A O 1
ATOM 2320 N N . PHE A 1 282 ? 20.397 -16.075 -13.810 1.00 97.50 282 PHE A N 1
ATOM 2321 C CA . PHE A 1 282 ? 19.756 -15.966 -12.506 1.00 97.50 282 PHE A CA 1
ATOM 2322 C C . PHE A 1 282 ? 19.116 -14.593 -12.293 1.00 97.50 282 PHE A C 1
ATOM 2324 O O . PHE A 1 282 ? 19.758 -13.551 -12.435 1.00 97.50 282 PHE A O 1
ATOM 2331 N N . LEU A 1 283 ? 17.853 -14.626 -11.880 1.00 97.56 283 LEU A N 1
ATOM 2332 C CA . LEU A 1 283 ? 17.078 -13.487 -11.424 1.00 97.56 283 LEU A CA 1
ATOM 2333 C C . LEU A 1 283 ? 16.753 -13.682 -9.942 1.00 97.56 283 LEU A C 1
ATOM 2335 O O . LEU A 1 283 ? 16.017 -14.599 -9.573 1.00 97.56 283 LEU A O 1
ATOM 2339 N N . ASN A 1 284 ? 17.297 -12.805 -9.103 1.00 97.19 284 ASN A N 1
ATOM 2340 C CA . ASN A 1 284 ? 17.006 -12.766 -7.676 1.00 97.19 284 ASN A CA 1
ATOM 2341 C C . ASN A 1 284 ? 16.266 -11.468 -7.354 1.00 97.19 284 ASN A C 1
ATOM 2343 O O . ASN A 1 284 ? 16.854 -10.385 -7.426 1.00 97.19 284 ASN A O 1
ATOM 2347 N N . LEU A 1 285 ? 14.983 -11.584 -7.014 1.00 95.94 285 LEU A N 1
ATOM 2348 C CA . LEU A 1 285 ? 14.112 -10.461 -6.684 1.00 95.94 285 LEU A CA 1
ATOM 2349 C C . LEU A 1 285 ? 13.780 -10.456 -5.199 1.00 95.94 285 LEU A C 1
ATOM 2351 O O . LEU A 1 285 ? 13.404 -11.479 -4.635 1.00 95.94 285 LEU A O 1
ATOM 2355 N N . LYS A 1 286 ? 13.809 -9.266 -4.619 1.00 95.88 286 LYS A N 1
ATOM 2356 C CA . LYS A 1 286 ? 13.211 -8.953 -3.333 1.00 95.88 286 LYS A CA 1
ATOM 2357 C C . LYS A 1 286 ? 11.960 -8.120 -3.572 1.00 95.88 286 LYS A C 1
ATOM 2359 O O . LYS A 1 286 ? 12.044 -7.017 -4.113 1.00 95.88 286 LYS A O 1
ATOM 2364 N N . ILE A 1 287 ? 10.808 -8.649 -3.184 1.00 94.50 287 ILE A N 1
ATOM 2365 C CA . ILE A 1 287 ? 9.518 -7.967 -3.270 1.00 94.50 287 ILE A CA 1
ATOM 2366 C C . ILE A 1 287 ? 9.204 -7.365 -1.907 1.00 94.50 287 ILE A C 1
ATOM 2368 O O . ILE A 1 287 ? 8.864 -8.072 -0.961 1.00 94.50 287 ILE A O 1
ATOM 2372 N N . GLU A 1 288 ? 9.326 -6.051 -1.811 1.00 95.06 288 GLU A N 1
ATOM 2373 C CA . GLU A 1 288 ? 8.951 -5.265 -0.642 1.00 95.06 288 GLU A CA 1
ATOM 2374 C C . GLU A 1 288 ? 7.527 -4.746 -0.830 1.00 95.06 288 GLU A C 1
ATOM 2376 O O . GLU A 1 288 ? 7.125 -4.398 -1.942 1.00 95.06 288 GLU A O 1
ATOM 2381 N N . TYR A 1 289 ? 6.738 -4.705 0.241 1.00 93.62 289 TYR A N 1
ATOM 2382 C CA . TYR A 1 289 ? 5.396 -4.143 0.168 1.00 93.62 289 TYR A CA 1
ATOM 2383 C C . TYR A 1 289 ? 4.970 -3.485 1.474 1.00 93.62 289 TYR A C 1
ATOM 2385 O O . TYR A 1 289 ? 5.421 -3.852 2.562 1.00 93.62 289 TYR A O 1
ATOM 2393 N N . TYR A 1 290 ? 4.105 -2.487 1.335 1.00 93.25 290 TYR A N 1
ATOM 2394 C CA . TYR A 1 290 ? 3.586 -1.671 2.426 1.00 93.25 290 TYR A CA 1
ATOM 2395 C C . TYR A 1 290 ? 2.142 -1.248 2.141 1.00 93.25 290 TYR A C 1
ATOM 2397 O O . TYR A 1 290 ? 1.685 -1.368 1.009 1.00 93.25 290 TYR A O 1
ATOM 2405 N N . ASP A 1 291 ? 1.396 -0.795 3.144 1.00 91.12 291 ASP A N 1
ATOM 2406 C CA . ASP A 1 291 ? 0.011 -0.326 2.963 1.00 91.12 291 ASP A CA 1
ATOM 2407 C C . ASP A 1 291 ? -0.113 1.203 2.884 1.00 91.12 291 ASP A C 1
ATOM 2409 O O . ASP A 1 291 ? 0.872 1.935 2.932 1.00 91.12 291 ASP A O 1
ATOM 2413 N N . SER A 1 292 ? -1.342 1.712 2.780 1.00 87.19 292 SER A N 1
ATOM 2414 C CA . SER A 1 292 ? -1.630 3.152 2.729 1.00 87.19 292 SER A CA 1
ATOM 2415 C C . SER A 1 292 ? -1.217 3.947 3.975 1.00 87.19 292 SER A C 1
ATOM 2417 O O . SER A 1 292 ? -1.231 5.173 3.930 1.00 87.19 292 SER A O 1
ATOM 2419 N N . LEU A 1 293 ? -0.877 3.282 5.084 1.00 89.38 293 LEU A N 1
ATOM 2420 C CA . LEU A 1 293 ? -0.343 3.907 6.298 1.00 89.38 293 LEU A CA 1
ATOM 2421 C C . LEU A 1 293 ? 1.176 3.720 6.426 1.00 89.38 293 LEU A C 1
ATOM 2423 O O . LEU A 1 293 ? 1.744 4.027 7.472 1.00 89.38 293 LEU A O 1
ATOM 2427 N N . ASN A 1 294 ? 1.839 3.248 5.363 1.00 89.19 294 ASN A N 1
ATOM 2428 C CA . ASN A 1 294 ? 3.267 2.941 5.315 1.00 89.19 294 ASN A CA 1
ATOM 2429 C C . ASN A 1 294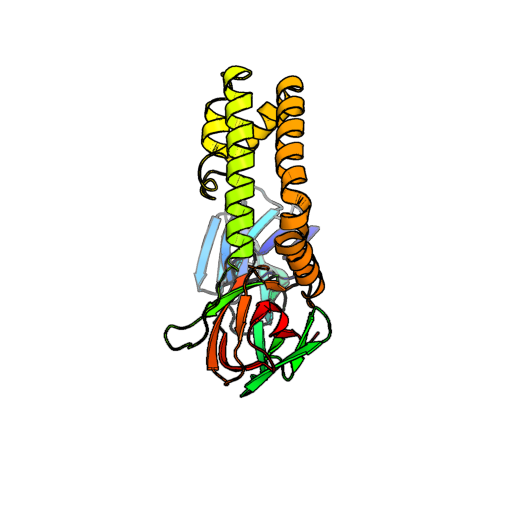 ? 3.702 1.852 6.308 1.00 89.19 294 ASN A C 1
ATOM 2431 O O . ASN A 1 294 ? 4.873 1.796 6.691 1.00 89.19 294 ASN A O 1
ATOM 2435 N N . ASN A 1 295 ? 2.794 0.958 6.716 1.00 89.12 295 ASN A N 1
ATOM 2436 C CA . ASN A 1 295 ? 3.202 -0.229 7.460 1.00 89.12 295 ASN A CA 1
ATOM 2437 C C . ASN A 1 295 ? 4.000 -1.137 6.527 1.00 89.12 295 ASN A C 1
ATOM 2439 O O . ASN A 1 295 ? 3.477 -1.569 5.502 1.00 89.12 295 ASN A O 1
ATOM 2443 N N . ILE A 1 296 ? 5.252 -1.424 6.877 1.00 91.00 296 ILE A N 1
ATOM 2444 C CA . ILE A 1 296 ? 6.141 -2.275 6.081 1.00 91.00 296 ILE A CA 1
ATOM 2445 C C . ILE A 1 296 ? 5.928 -3.733 6.481 1.00 91.00 296 ILE A C 1
ATOM 2447 O O . ILE A 1 296 ? 5.941 -4.064 7.666 1.00 91.00 296 ILE A O 1
ATOM 2451 N N . TYR A 1 297 ? 5.769 -4.604 5.488 1.00 92.00 297 TYR A N 1
ATOM 2452 C CA . TYR A 1 297 ? 5.570 -6.035 5.689 1.00 92.00 297 TYR A CA 1
ATOM 2453 C C . TYR A 1 297 ? 6.818 -6.850 5.347 1.00 92.00 297 TYR A C 1
ATOM 2455 O O . TYR A 1 297 ? 7.752 -6.367 4.705 1.00 92.00 297 TYR A O 1
ATOM 2463 N N . GLU A 1 298 ? 6.831 -8.109 5.789 1.00 92.31 298 GLU A N 1
ATOM 2464 C CA . GLU A 1 298 ? 7.934 -9.029 5.515 1.00 92.31 298 GLU A CA 1
ATOM 2465 C C . GLU A 1 298 ? 8.101 -9.231 3.997 1.00 92.31 298 GLU A C 1
ATOM 2467 O O . GLU A 1 298 ? 7.131 -9.617 3.333 1.00 92.31 298 GLU A O 1
ATOM 2472 N N . PRO A 1 299 ? 9.297 -8.966 3.438 1.00 95.31 299 PRO A N 1
ATOM 2473 C CA . PRO A 1 299 ? 9.523 -9.049 2.005 1.00 95.31 299 PRO A CA 1
ATOM 2474 C C . PRO A 1 299 ? 9.522 -10.496 1.509 1.00 95.31 299 PRO A C 1
ATOM 2476 O O . PRO A 1 299 ? 9.851 -11.427 2.243 1.00 95.31 299 PRO A O 1
ATOM 2479 N N . LEU A 1 300 ? 9.197 -10.680 0.231 1.00 95.75 300 LEU A N 1
ATOM 2480 C CA . LEU A 1 300 ? 9.277 -11.980 -0.432 1.00 95.75 300 LEU A CA 1
ATOM 2481 C C . LEU A 1 300 ? 10.569 -12.068 -1.236 1.00 95.75 300 LEU A C 1
ATOM 2483 O O . LEU A 1 300 ? 10.824 -11.232 -2.099 1.00 95.75 300 LEU A O 1
ATOM 2487 N N . GLU A 1 301 ? 11.357 -13.102 -0.974 1.00 96.19 301 GLU A N 1
ATOM 2488 C CA . GLU A 1 301 ? 12.582 -13.390 -1.716 1.00 96.19 301 GLU A CA 1
ATOM 2489 C C . GLU A 1 301 ? 12.280 -14.429 -2.803 1.00 96.19 301 GLU A C 1
ATOM 2491 O O . GLU A 1 301 ? 11.747 -15.508 -2.532 1.00 96.19 301 GLU A O 1
ATOM 2496 N N . ILE A 1 302 ? 12.607 -14.100 -4.048 1.00 96.31 302 ILE A N 1
ATOM 2497 C CA . ILE A 1 302 ? 12.354 -14.920 -5.231 1.00 96.31 302 ILE A CA 1
ATOM 2498 C C . ILE A 1 302 ? 13.695 -15.188 -5.900 1.00 96.31 302 ILE A C 1
ATOM 2500 O O . ILE A 1 302 ? 14.426 -14.258 -6.229 1.00 96.31 302 ILE A O 1
ATOM 2504 N N . SER A 1 303 ? 13.992 -16.459 -6.153 1.00 96.94 303 SER A N 1
ATOM 2505 C CA . SER A 1 303 ? 15.159 -16.874 -6.927 1.00 96.94 303 SER A CA 1
ATOM 2506 C C . SER A 1 303 ? 14.711 -17.789 -8.056 1.00 96.94 303 SER A C 1
ATOM 2508 O O . SER A 1 303 ? 14.081 -18.818 -7.818 1.00 96.94 303 SER A O 1
ATOM 2510 N N . THR A 1 304 ? 14.999 -17.391 -9.290 1.00 97.69 304 THR A N 1
ATOM 2511 C CA . THR A 1 304 ? 14.628 -18.131 -10.498 1.00 97.69 304 THR A CA 1
ATOM 2512 C C . THR A 1 304 ? 15.666 -17.908 -11.595 1.00 97.69 304 THR A C 1
ATOM 2514 O O . THR A 1 304 ? 16.594 -17.111 -11.445 1.00 97.69 304 THR A O 1
ATOM 2517 N N . LYS A 1 305 ? 15.535 -18.617 -12.712 1.00 97.94 305 LYS A N 1
ATOM 2518 C CA . LYS A 1 305 ? 16.266 -18.330 -13.946 1.00 97.94 305 LYS A CA 1
ATOM 2519 C C . LYS A 1 305 ? 15.313 -17.758 -14.978 1.00 97.94 305 LYS A C 1
ATOM 2521 O O . LYS A 1 305 ? 14.182 -18.214 -15.078 1.00 97.94 305 LYS A O 1
ATOM 2526 N N . LEU A 1 306 ? 15.784 -16.802 -15.765 1.00 97.88 306 LEU A N 1
ATOM 2527 C CA . LEU A 1 306 ? 15.037 -16.244 -16.884 1.00 97.88 306 LEU A CA 1
ATOM 2528 C C . LEU A 1 306 ? 15.766 -16.566 -18.186 1.00 97.88 306 LEU A C 1
ATOM 2530 O O . LEU A 1 306 ? 16.983 -16.382 -18.287 1.00 97.88 306 LEU A O 1
ATOM 2534 N N . SER A 1 307 ? 15.027 -17.060 -19.175 1.00 97.62 307 SER A N 1
ATOM 2535 C CA . SER A 1 307 ? 15.544 -17.325 -20.520 1.00 97.62 307 SER A CA 1
ATOM 2536 C C . SER A 1 307 ? 14.513 -16.997 -21.590 1.00 97.62 307 SER A C 1
ATOM 2538 O O . SER A 1 307 ? 13.316 -17.103 -21.341 1.00 97.62 307 SER A O 1
ATOM 2540 N N . GLY A 1 308 ? 14.976 -16.630 -22.782 1.00 96.94 308 GLY A N 1
ATOM 2541 C CA . GLY A 1 308 ? 14.144 -16.380 -23.955 1.00 96.94 308 GLY A CA 1
ATOM 2542 C C . GLY A 1 308 ? 14.480 -17.278 -25.142 1.00 96.94 308 GLY A C 1
ATOM 2543 O O . GLY A 1 308 ? 15.518 -17.938 -25.179 1.00 96.94 308 GLY A O 1
ATOM 2544 N N . ASP A 1 309 ? 13.614 -17.294 -26.149 1.00 95.81 309 ASP A N 1
ATOM 2545 C CA . ASP A 1 309 ? 13.959 -17.770 -27.496 1.00 95.81 309 ASP A CA 1
ATOM 2546 C C . ASP A 1 309 ? 14.783 -16.738 -28.292 1.00 95.81 309 ASP A C 1
ATOM 2548 O O . ASP A 1 309 ? 15.578 -17.104 -29.168 1.00 95.81 309 ASP A O 1
ATOM 2552 N N . ILE A 1 310 ? 14.647 -15.462 -27.932 1.00 95.38 310 ILE A N 1
ATOM 2553 C CA . ILE A 1 310 ? 15.478 -14.338 -28.366 1.00 95.38 310 ILE A CA 1
ATOM 2554 C C . ILE A 1 310 ? 16.141 -13.636 -27.169 1.00 95.38 310 ILE A C 1
ATOM 2556 O O . ILE A 1 310 ? 16.012 -14.075 -26.027 1.00 95.38 310 ILE A O 1
ATOM 2560 N N . GLU A 1 311 ? 16.902 -12.581 -27.449 1.00 94.62 311 GLU A N 1
ATOM 2561 C CA . GLU A 1 311 ? 17.414 -11.656 -26.435 1.00 94.62 311 GLU A CA 1
ATOM 2562 C C . GLU A 1 311 ? 16.640 -10.350 -26.584 1.00 94.62 311 GLU A C 1
ATOM 2564 O O . GLU A 1 311 ? 16.568 -9.827 -27.697 1.00 94.62 311 GLU A O 1
ATOM 2569 N N . ASP A 1 312 ? 16.016 -9.892 -25.503 1.00 93.56 312 ASP A N 1
ATOM 2570 C CA . ASP A 1 312 ? 15.181 -8.689 -25.477 1.00 93.56 312 ASP A CA 1
ATOM 2571 C C . ASP A 1 312 ? 14.907 -8.272 -24.017 1.00 93.56 312 ASP A C 1
ATOM 2573 O O . ASP A 1 312 ? 15.508 -8.808 -23.077 1.00 93.56 312 ASP A O 1
ATOM 2577 N N . THR A 1 313 ? 13.986 -7.333 -23.822 1.00 91.94 313 THR A N 1
ATOM 2578 C CA . THR A 1 313 ? 13.481 -6.908 -22.513 1.00 91.94 313 THR A CA 1
ATOM 2579 C C . THR A 1 313 ? 12.012 -7.286 -22.339 1.00 91.94 313 THR A C 1
ATOM 2581 O O . THR A 1 313 ? 11.271 -7.437 -23.309 1.00 91.94 313 THR A O 1
ATOM 2584 N N . ILE A 1 314 ? 11.581 -7.476 -21.094 1.00 92.12 314 ILE A N 1
ATOM 2585 C CA . ILE A 1 314 ? 10.170 -7.689 -20.763 1.00 92.12 314 ILE A CA 1
ATOM 2586 C C . ILE A 1 314 ? 9.779 -6.838 -19.565 1.00 92.12 314 ILE A C 1
ATOM 2588 O O . ILE A 1 314 ? 10.574 -6.685 -18.632 1.00 92.12 314 ILE A O 1
ATOM 2592 N N . ASP A 1 315 ? 8.544 -6.344 -19.556 1.00 90.25 315 ASP A N 1
ATOM 2593 C CA . ASP A 1 315 ? 7.970 -5.710 -18.377 1.00 90.25 315 ASP A CA 1
ATOM 2594 C C . ASP A 1 315 ? 8.019 -6.664 -17.180 1.00 90.25 315 ASP A C 1
ATOM 2596 O O . ASP A 1 315 ? 7.548 -7.806 -17.230 1.00 90.25 315 ASP A O 1
ATOM 2600 N N . LEU A 1 316 ? 8.532 -6.178 -16.054 1.00 91.56 316 LEU A N 1
ATOM 2601 C CA . LEU A 1 316 ? 8.678 -6.973 -14.843 1.00 91.56 316 LEU A CA 1
ATOM 2602 C C . LEU A 1 316 ? 7.329 -7.518 -14.355 1.00 91.56 316 LEU A C 1
ATOM 2604 O O . LEU A 1 316 ? 7.259 -8.644 -13.863 1.00 91.56 316 LEU A O 1
ATOM 2608 N N . PHE A 1 317 ? 6.249 -6.744 -14.506 1.00 88.38 317 PHE A N 1
ATOM 2609 C CA . PHE A 1 317 ? 4.925 -7.164 -14.051 1.00 88.38 317 PHE A CA 1
ATOM 2610 C C . PHE A 1 317 ? 4.402 -8.397 -14.808 1.00 88.38 317 PHE A C 1
ATOM 2612 O O . PHE A 1 317 ? 3.672 -9.191 -14.217 1.00 88.38 317 PHE A O 1
ATOM 2619 N N . LYS A 1 318 ? 4.820 -8.606 -16.069 1.00 91.12 318 LYS A N 1
ATOM 2620 C CA . LYS A 1 318 ? 4.436 -9.772 -16.887 1.00 91.12 318 LYS A CA 1
ATOM 2621 C C . LYS A 1 318 ? 5.038 -11.081 -16.361 1.00 91.12 318 LYS A C 1
ATOM 2623 O O . LYS A 1 318 ? 4.545 -12.155 -16.697 1.00 91.12 318 LYS A O 1
ATOM 2628 N N . LEU A 1 319 ? 6.062 -11.016 -15.502 1.00 93.81 319 LEU A N 1
ATOM 2629 C CA . LEU A 1 319 ? 6.633 -12.197 -14.841 1.00 93.81 319 LEU A CA 1
ATOM 2630 C C . LEU A 1 319 ? 5.751 -12.745 -13.709 1.00 93.81 319 LEU A C 1
ATOM 2632 O O . LEU A 1 319 ? 6.005 -13.855 -13.231 1.00 93.81 319 LEU A O 1
ATOM 2636 N N . PHE A 1 320 ? 4.735 -11.994 -13.273 1.00 91.69 320 PHE A N 1
ATOM 2637 C CA . PHE A 1 320 ? 3.851 -12.379 -12.180 1.00 91.69 320 PHE A CA 1
ATOM 2638 C C . PHE A 1 320 ? 2.473 -12.811 -12.684 1.00 91.69 320 PHE A C 1
ATOM 2640 O O . PHE A 1 320 ? 1.821 -12.127 -13.467 1.00 91.69 320 PHE A O 1
ATOM 2647 N N . GLU A 1 321 ? 1.991 -13.924 -12.147 1.00 91.12 321 GLU A N 1
ATOM 2648 C CA . GLU A 1 321 ? 0.604 -14.363 -12.234 1.00 91.12 321 GLU A CA 1
ATOM 2649 C C . GLU A 1 321 ? 0.004 -14.297 -10.831 1.00 91.12 321 GLU A C 1
ATOM 2651 O O . GLU A 1 321 ? 0.610 -14.732 -9.851 1.00 91.12 321 GLU A O 1
ATOM 2656 N N . TRP A 1 322 ? -1.197 -13.749 -10.711 1.00 87.62 322 TRP A N 1
ATOM 2657 C CA . TRP A 1 322 ? -1.825 -13.552 -9.414 1.00 87.62 322 TRP A CA 1
ATOM 2658 C C . TRP A 1 322 ? -3.055 -14.432 -9.277 1.00 87.62 322 TRP A C 1
ATOM 2660 O O . TRP A 1 322 ? -3.973 -14.380 -10.097 1.00 87.62 322 TRP A O 1
ATOM 2670 N N . GLU A 1 323 ? -3.108 -15.197 -8.196 1.00 85.25 323 GLU A N 1
ATOM 2671 C CA . GLU A 1 323 ? -4.305 -15.937 -7.836 1.00 85.25 323 GLU A CA 1
ATOM 2672 C C . GLU A 1 323 ? -5.340 -14.993 -7.226 1.00 85.25 323 GLU A C 1
ATOM 2674 O O . GLU A 1 323 ? -5.112 -14.376 -6.180 1.00 85.25 323 GLU A O 1
ATOM 2679 N N . THR A 1 324 ? -6.510 -14.914 -7.857 1.00 70.06 324 THR A N 1
ATOM 2680 C CA . THR A 1 324 ? -7.687 -14.300 -7.243 1.00 70.06 324 THR A CA 1
ATOM 2681 C C . THR A 1 324 ? -8.157 -15.165 -6.074 1.00 70.06 324 THR A C 1
ATOM 2683 O O . THR A 1 324 ? -8.201 -16.393 -6.191 1.00 70.06 324 THR A O 1
ATOM 2686 N N . ALA A 1 325 ? -8.465 -14.525 -4.944 1.00 58.03 325 ALA A N 1
ATOM 2687 C CA . ALA A 1 325 ? -8.924 -15.190 -3.723 1.00 58.03 325 ALA A CA 1
ATOM 2688 C C . ALA A 1 325 ? -10.268 -15.909 -3.890 1.00 58.03 325 ALA A C 1
ATOM 2690 O O . ALA A 1 325 ? -11.139 -15.374 -4.616 1.00 58.03 325 ALA A O 1
#

Secondary structure (DSSP, 8-state):
--EEEEEE-SEE-TT-EEEEEEEE-TTS---EEEEE--TTEEEEEEESSEEEEEETTEEEEE--SSTTEEEEEEEEPP-SSSEEEEEEEEEEEETTEEEEEEEEEEEEE--EEEEEE--SEEEEEEETTEEEEESPEEEEEESSS-EEEEEEE-TT-SS-EE--HHHHHHHHHHHHHHHHHHHHHTTT-GGGHHHHHHHHSS---TTTHHHHHHHHHHHHHH-HHHHHHHHHHHHHHHHHTHHHHIIIIIHHHHHHHHH--STTEEES-TT-EEEE-SS-EEEEEEEEEEETT--B-PPEEEEEEEEESS-EEEEGGGGEEEE--

Organism: NCBI:txid1392998